Protein AF-A0A1A6H1Q8-F1 (afdb_monomer_lite)

Organism: Neotoma lepida (NCBI:txid56216)

Secondary structure (DSSP, 8-state):
----PPPPPTT-EEEESS-B--SSTTB--B-TT-EEEEEEE-SSTTEEEEEETT--EEEEEGGGEEE--PPPTT-EEE---HHHHHHHH--TTSSS---S--PPTTEEEHHHHHHHTT-B--GGGEEEEEEEEEETTEEEEEEEETTEEEEEEEE--GGGHHHHHHHHHHHTT---TTSPPEEEEEE-TTS-EEEEEE--TT--HHHHHHHH-TTT--HHHHHHHH-

Structure (mmCIF, N/CA/C/O backbone):
data_AF-A0A1A6H1Q8-F1
#
_entry.id   AF-A0A1A6H1Q8-F1
#
loop_
_atom_site.group_PDB
_atom_site.id
_atom_site.type_symbol
_atom_site.label_atom_id
_atom_site.label_alt_id
_atom_site.label_comp_id
_atom_site.label_asym_id
_atom_site.label_entity_id
_atom_site.label_seq_id
_atom_site.pdbx_PDB_ins_code
_atom_site.Cartn_x
_atom_site.Cartn_y
_atom_site.Cartn_z
_atom_site.occupancy
_atom_site.B_iso_or_equiv
_atom_site.auth_seq_id
_atom_site.auth_comp_id
_atom_site.auth_asym_id
_atom_site.auth_atom_id
_atom_site.pdbx_PDB_model_num
ATOM 1 N N . MET A 1 1 ? -9.353 12.996 29.464 1.00 30.20 1 MET A N 1
ATOM 2 C CA . MET A 1 1 ? -10.584 13.083 28.651 1.00 30.20 1 MET A CA 1
ATOM 3 C C . MET A 1 1 ? -10.289 12.418 27.316 1.00 30.20 1 MET A C 1
ATOM 5 O O . MET A 1 1 ? -9.470 12.953 26.579 1.00 30.20 1 MET A O 1
ATOM 9 N N . SER A 1 2 ? -10.816 11.219 27.039 1.00 33.03 2 SER A N 1
ATOM 10 C CA . SER A 1 2 ? -10.613 10.603 25.721 1.00 33.03 2 SER A CA 1
ATOM 11 C C . SER A 1 2 ? -11.444 11.386 24.715 1.00 33.03 2 SER A C 1
ATOM 13 O O . SER A 1 2 ? -12.664 11.460 24.859 1.00 33.03 2 SER A O 1
ATOM 15 N N . ALA A 1 3 ? -10.791 12.011 23.738 1.00 38.62 3 ALA A N 1
ATOM 16 C CA . ALA A 1 3 ? -11.488 12.625 22.621 1.00 38.62 3 ALA A CA 1
ATOM 17 C C . ALA A 1 3 ? -12.417 11.568 22.010 1.00 38.62 3 ALA A C 1
ATOM 19 O O . ALA A 1 3 ? -11.952 10.496 21.620 1.00 38.62 3 ALA A O 1
ATOM 20 N N . ILE A 1 4 ? -13.723 11.838 21.997 1.00 46.06 4 ILE A N 1
ATOM 21 C CA . ILE A 1 4 ? -14.697 10.996 21.306 1.00 46.06 4 ILE A CA 1
ATOM 22 C C . ILE A 1 4 ? -14.266 11.005 19.842 1.00 46.06 4 ILE A C 1
ATOM 24 O O . ILE A 1 4 ? -14.309 12.040 19.177 1.00 46.06 4 ILE A O 1
ATOM 28 N N . GLN A 1 5 ? -13.742 9.877 19.374 1.00 58.12 5 GLN A N 1
ATOM 29 C CA . GLN A 1 5 ? -13.299 9.737 18.000 1.00 58.12 5 GLN A CA 1
ATOM 30 C C . GLN A 1 5 ? -14.549 9.854 17.126 1.00 58.12 5 GLN A C 1
ATOM 32 O O . GLN A 1 5 ? -15.487 9.074 17.284 1.00 58.12 5 GLN A O 1
ATOM 37 N N . ALA A 1 6 ? -14.604 10.877 16.270 1.00 75.81 6 ALA A N 1
ATOM 38 C CA . ALA A 1 6 ? -15.750 11.084 15.397 1.00 75.81 6 ALA A CA 1
ATOM 39 C C . ALA A 1 6 ? -15.997 9.821 14.556 1.00 75.81 6 ALA A C 1
ATOM 41 O O . ALA A 1 6 ? -15.062 9.250 13.985 1.00 75.81 6 ALA A O 1
ATOM 42 N N . ALA A 1 7 ? -17.258 9.394 14.512 1.00 87.25 7 ALA A N 1
ATOM 43 C CA . ALA A 1 7 ? -17.709 8.230 13.766 1.00 87.25 7 ALA A CA 1
ATOM 44 C C . ALA A 1 7 ? -17.271 8.303 12.291 1.00 87.25 7 ALA A C 1
ATOM 46 O O . ALA A 1 7 ? -17.350 9.360 11.660 1.00 87.25 7 ALA A O 1
ATOM 47 N N . TRP A 1 8 ? -16.792 7.189 11.734 1.00 92.88 8 TRP A N 1
ATOM 48 C CA . TRP A 1 8 ? -16.300 7.170 10.355 1.00 92.88 8 TRP A CA 1
ATOM 49 C C . TRP A 1 8 ? -17.450 7.207 9.335 1.00 92.88 8 TRP A C 1
ATOM 51 O O . TRP A 1 8 ? -18.384 6.409 9.452 1.00 92.88 8 TRP A O 1
ATOM 61 N N . PRO A 1 9 ? -17.396 8.094 8.320 1.00 92.56 9 PRO A N 1
ATOM 62 C CA . PRO A 1 9 ? -18.435 8.178 7.300 1.00 92.56 9 PRO A CA 1
ATOM 63 C C . PRO A 1 9 ? -18.434 6.953 6.377 1.00 92.56 9 PRO A C 1
ATOM 65 O O . PRO A 1 9 ? -17.423 6.258 6.231 1.00 92.56 9 PRO A O 1
ATOM 68 N N . SER A 1 10 ? -19.565 6.721 5.709 1.00 94.25 10 SER A N 1
ATOM 69 C CA . SER A 1 10 ? -19.681 5.697 4.665 1.00 94.25 10 SER A CA 1
ATOM 70 C C . SER A 1 10 ? -18.653 5.927 3.550 1.00 94.25 10 SER A C 1
ATOM 72 O O . SER A 1 10 ? -18.341 7.067 3.210 1.00 94.25 10 SER A O 1
ATOM 74 N N . GLY A 1 11 ? -18.094 4.847 3.009 1.00 91.81 11 GLY A N 1
ATOM 75 C CA . GLY A 1 11 ? -17.018 4.881 2.016 1.00 91.81 11 GLY A CA 1
ATOM 76 C C . GLY A 1 11 ? -15.611 5.021 2.606 1.00 91.81 11 GLY A C 1
ATOM 77 O O . GLY A 1 11 ? -14.638 4.852 1.873 1.00 91.81 11 GLY A O 1
ATOM 78 N N . THR A 1 12 ? -15.475 5.274 3.914 1.00 93.69 12 THR A N 1
ATOM 79 C CA . THR A 1 12 ? -14.163 5.305 4.579 1.00 93.69 12 THR A CA 1
ATOM 80 C C . THR A 1 12 ? -13.460 3.963 4.419 1.00 93.69 12 THR A C 1
ATOM 82 O O . THR A 1 12 ? -14.024 2.924 4.756 1.00 93.69 12 THR A O 1
ATOM 85 N N . GLU A 1 13 ? -12.213 3.971 3.956 1.00 94.75 13 GLU A N 1
ATOM 86 C CA . GLU A 1 13 ? -11.383 2.772 3.967 1.00 94.75 13 GLU A CA 1
ATOM 87 C C . GLU A 1 13 ? -10.656 2.618 5.294 1.00 94.75 13 GLU A C 1
ATOM 89 O O . GLU A 1 13 ? -10.204 3.579 5.919 1.00 94.75 13 GLU A O 1
ATOM 94 N N . CYS A 1 14 ? -10.524 1.372 5.719 1.00 95.69 14 CYS A N 1
ATOM 95 C CA . CYS A 1 14 ? -9.746 1.006 6.881 1.00 95.69 14 CYS A CA 1
ATOM 96 C C . CYS A 1 14 ? -8.973 -0.284 6.612 1.00 95.69 14 CYS A C 1
ATOM 98 O O . CYS A 1 14 ? -9.357 -1.100 5.774 1.00 95.69 14 CYS A O 1
ATOM 100 N N . ILE A 1 15 ? -7.857 -0.443 7.312 1.00 95.44 15 ILE A N 1
ATOM 101 C CA . ILE A 1 15 ? -6.989 -1.611 7.241 1.00 95.44 15 ILE A CA 1
ATOM 102 C C . ILE A 1 15 ? -7.070 -2.391 8.552 1.00 95.44 15 ILE A C 1
ATOM 104 O O . ILE A 1 15 ? -7.060 -1.810 9.641 1.00 95.44 15 ILE A O 1
ATOM 108 N N . ALA A 1 16 ? -7.158 -3.714 8.466 1.00 96.00 16 ALA A N 1
ATOM 109 C CA . ALA A 1 16 ? -7.182 -4.580 9.635 1.00 96.00 16 ALA A CA 1
ATOM 110 C C . ALA A 1 16 ? -5.816 -4.615 10.342 1.00 96.00 16 ALA A C 1
ATOM 112 O O . ALA A 1 16 ? -4.787 -4.917 9.744 1.00 96.00 16 ALA A O 1
ATOM 113 N N . LYS A 1 17 ? -5.783 -4.359 11.648 1.00 94.25 17 LYS A N 1
ATOM 114 C CA . LYS A 1 17 ? -4.573 -4.479 12.482 1.00 94.25 17 LYS A CA 1
ATOM 115 C C . LYS A 1 17 ? -4.343 -5.910 12.966 1.00 94.25 17 LYS A C 1
ATOM 117 O O . LYS A 1 17 ? -3.197 -6.310 13.178 1.00 94.25 17 LYS A O 1
ATOM 122 N N . TYR A 1 18 ? -5.424 -6.673 13.113 1.00 94.75 18 TYR A N 1
ATOM 123 C CA . TYR A 1 18 ? -5.435 -8.040 13.633 1.00 94.75 18 TYR A CA 1
ATOM 124 C C . TYR A 1 18 ? -6.373 -8.921 12.804 1.00 94.75 18 TYR A C 1
ATOM 126 O O . TYR A 1 18 ? -7.189 -8.410 12.041 1.00 94.75 18 TYR A O 1
ATOM 134 N N . ASN A 1 19 ? -6.263 -10.238 12.975 1.00 96.00 19 ASN A N 1
ATOM 135 C CA . ASN A 1 19 ? -7.263 -11.173 12.462 1.00 96.00 19 ASN A CA 1
ATOM 136 C C . ASN A 1 19 ? -8.529 -11.074 13.317 1.00 96.00 19 ASN A C 1
ATOM 138 O O . ASN A 1 19 ? -8.438 -10.962 14.540 1.00 96.00 19 ASN A O 1
ATOM 142 N N . PHE A 1 20 ? -9.692 -11.182 12.688 1.00 97.00 20 PHE A N 1
ATOM 143 C CA . PHE A 1 20 ? -10.976 -11.265 13.367 1.00 97.00 20 PHE A CA 1
ATOM 144 C C . PHE A 1 20 ? -11.751 -12.460 12.819 1.00 97.00 20 PHE A C 1
ATOM 146 O O . PHE A 1 20 ? -11.996 -12.546 11.619 1.00 97.00 20 PHE A O 1
ATOM 153 N N . HIS A 1 21 ? -12.111 -13.390 13.700 1.00 95.38 21 HIS A N 1
ATOM 154 C CA . HIS A 1 21 ? -12.772 -14.644 13.322 1.00 95.38 21 HIS A CA 1
ATOM 155 C C . HIS A 1 21 ? -14.303 -14.562 13.390 1.00 95.38 21 HIS A C 1
ATOM 157 O O . HIS A 1 21 ? -14.972 -15.497 12.963 1.00 95.38 21 HIS A O 1
ATOM 163 N N . GLY A 1 22 ? -14.850 -13.448 13.887 1.00 91.94 22 GLY A N 1
ATOM 164 C CA . GLY A 1 22 ? -16.267 -13.327 14.212 1.00 91.94 22 GLY A CA 1
ATOM 165 C C . GLY A 1 22 ? -16.609 -13.958 15.563 1.00 91.94 22 GLY A C 1
ATOM 166 O O . GLY A 1 22 ? -15.996 -14.924 16.010 1.00 91.94 22 GLY A O 1
ATOM 167 N N . THR A 1 23 ? -17.586 -13.362 16.225 1.00 88.00 23 THR A N 1
ATOM 168 C CA . THR A 1 23 ? -18.193 -13.810 17.485 1.00 88.00 23 THR A CA 1
ATOM 169 C C . THR A 1 23 ? -19.693 -14.077 17.335 1.00 88.00 23 THR A C 1
ATOM 171 O O . THR A 1 23 ? -20.257 -14.831 18.123 1.00 88.00 23 THR A O 1
ATOM 174 N N . ALA A 1 24 ? -20.323 -13.505 16.307 1.00 91.69 24 ALA A N 1
ATOM 175 C CA . ALA A 1 24 ? -21.725 -13.673 15.947 1.00 91.69 24 ALA A CA 1
ATOM 176 C C . ALA A 1 24 ? -21.894 -13.900 14.433 1.00 91.69 24 ALA A C 1
ATOM 178 O O . ALA A 1 24 ? -21.004 -13.599 13.642 1.00 91.69 24 ALA A O 1
ATOM 179 N N . GLU A 1 25 ? -23.062 -14.391 14.012 1.00 92.31 25 GLU A N 1
ATOM 180 C CA . GLU A 1 25 ? -23.369 -14.687 12.599 1.00 92.31 25 GLU A CA 1
ATOM 181 C C . GLU A 1 25 ? -23.357 -13.439 11.696 1.00 92.31 25 GLU A C 1
ATOM 183 O O . GLU A 1 25 ? -23.031 -13.508 10.515 1.00 92.31 25 GLU A O 1
ATOM 188 N N . GLN A 1 26 ? -23.671 -12.278 12.270 1.00 94.00 26 GLN A N 1
ATOM 189 C CA . GLN A 1 26 ? -23.666 -10.979 11.590 1.00 94.00 26 GLN A CA 1
ATOM 190 C C . GLN A 1 26 ? -22.266 -10.367 11.426 1.00 94.00 26 GLN A C 1
ATOM 192 O O . GLN A 1 26 ? -22.121 -9.323 10.781 1.00 94.00 26 GLN A O 1
ATOM 197 N N . ASP A 1 27 ? -21.250 -10.966 12.045 1.00 96.25 27 ASP A N 1
ATOM 198 C CA . ASP A 1 27 ? -19.888 -10.458 12.001 1.00 96.25 27 ASP A CA 1
ATOM 199 C C . ASP A 1 27 ? -19.259 -10.741 10.637 1.00 96.25 27 ASP A C 1
ATOM 201 O O . ASP A 1 27 ? -19.561 -11.730 9.973 1.00 96.25 27 ASP A O 1
ATOM 205 N N . LEU A 1 28 ? -18.353 -9.862 10.216 1.00 97.19 28 LEU A N 1
ATOM 206 C CA . LEU A 1 28 ? -17.558 -10.048 9.008 1.00 97.19 28 LEU A CA 1
ATOM 207 C C . LEU A 1 28 ? -16.136 -10.451 9.407 1.00 97.19 28 LEU A C 1
ATOM 209 O O . LEU A 1 28 ? -15.363 -9.574 9.791 1.00 97.19 28 LEU A O 1
ATOM 213 N N . PRO A 1 29 ? -15.753 -11.737 9.309 1.00 97.19 29 PRO A N 1
ATOM 214 C CA . PRO A 1 29 ? -14.378 -12.153 9.543 1.00 97.19 29 PRO A CA 1
ATOM 215 C C . PRO A 1 29 ? -13.420 -11.561 8.506 1.00 97.19 29 PRO A C 1
ATOM 217 O O . PRO A 1 29 ? -13.764 -11.415 7.328 1.00 97.19 29 PRO A O 1
ATOM 220 N N . PHE A 1 30 ? -12.198 -11.257 8.937 1.00 96.62 30 PHE A N 1
ATOM 221 C CA . PHE A 1 30 ? -11.135 -10.726 8.083 1.00 96.62 30 PHE A CA 1
ATOM 222 C C . PHE A 1 30 ? -9.748 -11.085 8.618 1.00 96.62 30 PHE A C 1
ATOM 224 O O . PH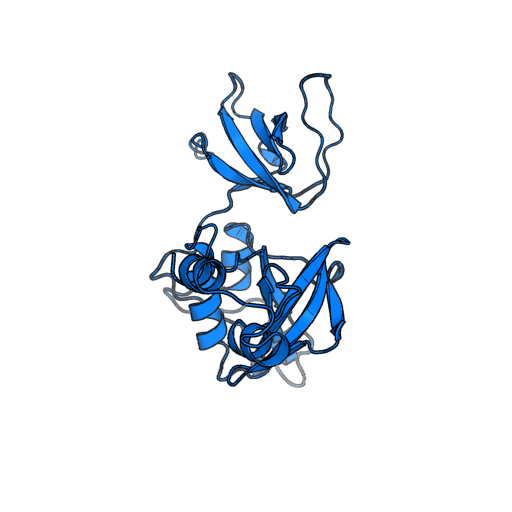E A 1 30 ? -9.554 -11.360 9.807 1.00 96.62 30 PHE A O 1
ATOM 231 N N . CYS A 1 31 ? -8.761 -11.040 7.731 1.00 95.06 31 CYS A N 1
ATOM 232 C CA . CYS A 1 31 ? -7.361 -11.234 8.067 1.00 95.06 31 CYS A CA 1
ATOM 233 C C . CYS A 1 31 ? -6.675 -9.894 8.335 1.00 95.06 31 CYS A C 1
ATOM 235 O O . CYS A 1 31 ? -7.057 -8.843 7.816 1.00 95.06 31 CYS A O 1
ATOM 237 N N . LYS A 1 32 ? -5.601 -9.934 9.123 1.00 93.50 32 LYS A N 1
ATOM 238 C CA . LYS A 1 32 ? -4.724 -8.794 9.351 1.00 93.50 32 LYS A CA 1
ATOM 239 C C . LYS A 1 32 ? -4.282 -8.208 8.012 1.00 93.50 32 LYS A C 1
ATOM 241 O O . LYS A 1 32 ? -3.782 -8.898 7.129 1.00 93.50 32 LYS A O 1
ATOM 246 N N . GLY A 1 33 ? -4.460 -6.899 7.933 1.00 91.00 33 GLY A N 1
ATOM 247 C CA . GLY A 1 33 ? -4.205 -5.997 6.830 1.00 91.00 33 GLY A CA 1
ATOM 248 C C . GLY A 1 33 ? -5.041 -6.221 5.574 1.00 91.00 33 GLY A C 1
ATOM 249 O O . GLY A 1 33 ? -4.646 -5.722 4.522 1.00 91.00 33 GLY A O 1
ATOM 250 N N . ASP A 1 34 ? -6.178 -6.909 5.680 1.00 93.94 34 ASP A N 1
ATOM 251 C CA . ASP A 1 34 ? -7.265 -6.731 4.721 1.00 93.94 34 ASP A CA 1
ATOM 252 C C . ASP A 1 34 ? -7.749 -5.275 4.733 1.00 93.94 34 ASP A C 1
ATOM 254 O O . ASP A 1 34 ? -7.769 -4.615 5.777 1.00 93.94 34 ASP A O 1
ATOM 258 N N . VAL A 1 35 ? -8.152 -4.788 3.559 1.00 94.19 35 VAL A N 1
ATOM 259 C CA . VAL A 1 35 ? -8.801 -3.484 3.399 1.00 94.19 35 VAL A CA 1
ATOM 260 C C . VAL A 1 35 ? -10.313 -3.681 3.418 1.00 94.19 35 VAL A C 1
ATOM 262 O O . VAL A 1 35 ? -10.855 -4.539 2.715 1.00 94.19 35 VAL A O 1
ATOM 265 N N . LEU A 1 36 ? -10.983 -2.877 4.235 1.00 96.94 36 LEU A N 1
ATOM 266 C CA . LEU A 1 36 ? -12.420 -2.898 4.462 1.00 96.94 36 LEU A CA 1
ATOM 267 C C . LEU A 1 36 ? -12.981 -1.496 4.229 1.00 96.94 36 LEU A C 1
ATOM 269 O O . LEU A 1 36 ? -12.368 -0.497 4.609 1.00 96.94 36 LEU A O 1
ATOM 273 N N . THR A 1 37 ? -14.166 -1.418 3.637 1.00 96.62 37 THR A N 1
ATOM 274 C CA . THR A 1 37 ? -14.874 -0.157 3.406 1.00 96.62 37 THR A CA 1
ATOM 275 C C . THR A 1 37 ? -16.025 -0.035 4.391 1.00 96.62 37 THR A C 1
ATOM 277 O O . THR A 1 37 ? -16.891 -0.907 4.446 1.00 96.62 37 THR A O 1
ATOM 280 N N . ILE A 1 38 ? -16.055 1.044 5.166 1.00 97.06 38 ILE A N 1
ATOM 281 C CA . ILE A 1 38 ? -17.145 1.338 6.093 1.00 97.06 38 ILE A CA 1
ATOM 282 C C . ILE A 1 38 ? -18.419 1.606 5.295 1.00 97.06 38 ILE A C 1
ATOM 284 O O . ILE A 1 38 ? -18.445 2.453 4.407 1.00 97.06 38 ILE A O 1
ATOM 288 N N . VAL A 1 39 ? -19.483 0.884 5.631 1.00 96.75 39 VAL A N 1
ATOM 289 C CA . VAL A 1 39 ? -20.819 1.062 5.055 1.00 96.75 39 VAL A CA 1
ATOM 290 C C . VAL A 1 39 ? -21.633 1.992 5.946 1.00 96.75 39 VAL A C 1
ATOM 292 O O . VAL A 1 39 ? -22.211 2.957 5.451 1.00 96.75 39 VAL A O 1
ATOM 295 N N . ALA A 1 40 ? -21.657 1.725 7.254 1.00 94.50 40 ALA A N 1
ATOM 296 C CA . ALA A 1 40 ? -22.399 2.516 8.229 1.00 94.50 40 ALA A CA 1
ATOM 297 C C . ALA A 1 40 ? -21.860 2.316 9.653 1.00 94.50 40 ALA A C 1
ATOM 299 O O . ALA A 1 40 ? -21.241 1.299 9.969 1.00 94.50 40 ALA A O 1
ATOM 300 N N . VAL A 1 41 ? -22.145 3.278 10.526 1.00 92.12 41 VAL A N 1
ATOM 301 C CA . VAL A 1 41 ? -21.893 3.183 11.971 1.00 92.12 41 VAL A CA 1
ATOM 302 C C . VAL A 1 41 ? -23.066 2.440 12.612 1.00 92.12 41 VAL A C 1
ATOM 304 O O . VAL A 1 41 ? -24.212 2.631 12.201 1.00 92.12 41 VAL A O 1
ATOM 307 N N . THR A 1 42 ? -22.802 1.571 13.589 1.00 92.06 42 THR A N 1
ATOM 308 C CA . THR A 1 42 ? -23.879 0.894 14.329 1.00 92.06 42 THR A CA 1
ATOM 309 C C . THR A 1 42 ? -24.368 1.745 15.510 1.00 92.06 42 THR A C 1
ATOM 311 O O . THR A 1 42 ? -23.890 2.855 15.731 1.00 92.06 42 THR A O 1
ATOM 314 N N . LYS A 1 43 ? -25.331 1.242 16.296 1.00 89.88 43 LYS A N 1
ATOM 315 C CA . LYS A 1 43 ? -25.731 1.901 17.554 1.00 89.88 43 LYS A CA 1
ATOM 316 C C . LYS A 1 43 ? -24.594 1.935 18.583 1.00 89.88 43 LYS A C 1
ATOM 318 O O . LYS A 1 43 ? -24.581 2.826 19.425 1.00 89.88 43 LYS A O 1
ATOM 323 N N . ASP A 1 44 ? -23.673 0.972 18.522 1.00 89.44 44 ASP A N 1
ATOM 324 C CA . ASP A 1 44 ? -22.493 0.913 19.379 1.00 89.44 44 ASP A CA 1
ATOM 325 C C . ASP A 1 44 ? -21.288 1.533 18.643 1.00 89.44 44 ASP A C 1
ATOM 327 O O . ASP A 1 44 ? -20.885 1.024 17.593 1.00 89.44 44 ASP A O 1
ATOM 331 N N . PRO A 1 45 ? -20.670 2.604 19.176 1.00 88.19 45 PRO A N 1
ATOM 332 C CA . PRO A 1 45 ? -19.485 3.228 18.584 1.00 88.19 45 PRO A CA 1
ATOM 333 C C . PRO A 1 45 ? -18.278 2.292 18.416 1.00 88.19 45 PRO A C 1
ATOM 335 O O . PRO A 1 45 ? -17.371 2.596 17.640 1.00 88.19 45 PRO A O 1
ATOM 338 N N . ASN A 1 46 ? -18.245 1.161 19.127 1.00 92.00 46 ASN A N 1
ATOM 339 C CA . ASN A 1 46 ? -17.186 0.161 19.003 1.00 92.00 46 ASN A CA 1
ATOM 340 C C . ASN A 1 46 ? -17.357 -0.753 17.785 1.00 92.00 46 ASN A C 1
ATOM 342 O O . ASN A 1 46 ? -16.454 -1.540 17.501 1.00 92.00 46 ASN A O 1
ATOM 346 N N . TRP A 1 47 ? -18.473 -0.650 17.057 1.00 94.25 47 TRP A N 1
ATOM 347 C CA . TRP A 1 47 ? -18.799 -1.531 15.943 1.00 94.25 47 TRP A CA 1
ATOM 348 C C . TRP A 1 47 ? -19.258 -0.758 14.708 1.00 94.25 47 TRP A C 1
ATOM 350 O O . TRP A 1 47 ? -20.086 0.155 14.768 1.00 94.25 47 TRP A O 1
ATOM 360 N N . TYR A 1 48 ? -18.758 -1.189 13.555 1.00 96.56 48 TYR A N 1
ATOM 361 C CA . TYR A 1 48 ? -19.124 -0.665 12.244 1.00 96.56 48 TYR A CA 1
ATOM 362 C C . TYR A 1 48 ? -19.707 -1.769 11.376 1.00 96.56 48 TYR A C 1
ATOM 364 O O . TYR A 1 48 ? -19.265 -2.912 11.441 1.00 96.56 48 TYR A O 1
ATOM 372 N N . LYS A 1 49 ? -20.644 -1.415 10.496 1.00 97.19 49 LYS A N 1
ATOM 373 C CA . LYS A 1 49 ? -20.960 -2.241 9.333 1.00 97.19 49 LYS A CA 1
ATOM 374 C C . LYS A 1 49 ? -19.949 -1.918 8.237 1.00 97.19 49 LYS A C 1
ATOM 376 O O . LYS A 1 49 ? -19.791 -0.750 7.875 1.00 97.19 49 LYS A O 1
ATOM 381 N N . ALA A 1 50 ? -19.287 -2.930 7.698 1.00 97.88 50 ALA A N 1
ATOM 382 C CA . AL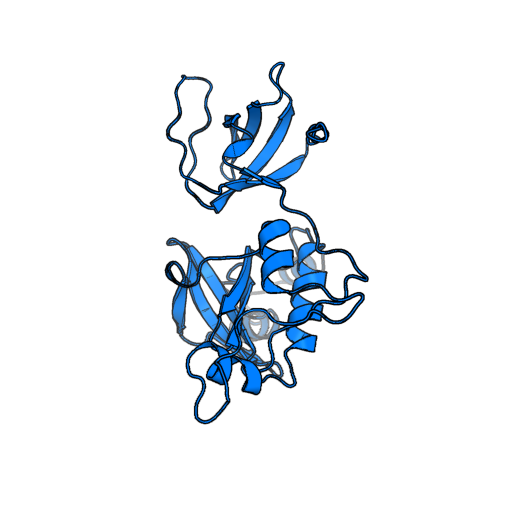A A 1 50 ? -18.276 -2.777 6.659 1.00 97.88 50 ALA A CA 1
ATOM 383 C C . ALA A 1 50 ? -18.451 -3.801 5.538 1.00 97.88 50 ALA A C 1
ATOM 385 O O . ALA A 1 50 ? -19.207 -4.762 5.669 1.00 97.88 50 ALA A O 1
ATOM 386 N N . LYS A 1 51 ? -17.738 -3.571 4.436 1.00 97.75 51 LYS A N 1
ATOM 387 C CA . LYS A 1 51 ? -17.699 -4.402 3.236 1.00 97.75 51 LYS A CA 1
ATOM 388 C C . LYS A 1 51 ? -16.258 -4.786 2.914 1.00 97.75 51 LYS A C 1
ATOM 390 O O . LYS A 1 51 ? -15.371 -3.935 2.971 1.00 97.75 51 LYS A O 1
ATOM 395 N N . ASN A 1 52 ? -16.013 -6.046 2.563 1.00 95.56 52 ASN A N 1
ATOM 396 C CA . ASN A 1 52 ? -14.695 -6.502 2.111 1.00 95.56 52 ASN A CA 1
ATOM 397 C C . ASN A 1 52 ? -14.527 -6.399 0.582 1.00 95.56 52 ASN A C 1
ATOM 399 O O . ASN A 1 52 ? -15.480 -6.131 -0.149 1.00 95.56 52 ASN A O 1
ATOM 403 N N . LYS A 1 53 ? -13.316 -6.681 0.081 1.00 90.56 53 LYS A N 1
ATOM 404 C CA . LYS A 1 53 ? -12.980 -6.653 -1.359 1.00 90.56 53 LYS A CA 1
ATOM 405 C C . LYS A 1 53 ? -13.826 -7.575 -2.254 1.00 90.56 53 LYS A C 1
ATOM 407 O O . LYS A 1 53 ? -13.920 -7.337 -3.450 1.00 90.56 53 LYS A O 1
ATOM 412 N N . VAL A 1 54 ? -14.424 -8.629 -1.690 1.00 92.75 54 VAL A N 1
ATOM 413 C CA . VAL A 1 54 ? -15.299 -9.584 -2.407 1.00 92.75 54 VAL A CA 1
ATOM 414 C C . VAL A 1 54 ? -16.760 -9.113 -2.389 1.00 92.75 54 VAL A C 1
ATOM 416 O O . VAL A 1 54 ? -17.633 -9.698 -3.018 1.00 92.75 54 VAL A O 1
ATOM 419 N N . GLY A 1 55 ? -17.038 -8.037 -1.659 1.00 93.56 55 GLY A N 1
ATOM 420 C CA . GLY A 1 55 ? -18.348 -7.434 -1.537 1.00 93.56 55 GLY A CA 1
ATOM 421 C C . GLY A 1 55 ? -19.229 -8.013 -0.435 1.00 93.56 55 GLY A C 1
ATOM 422 O O . GLY A 1 55 ? -20.394 -7.633 -0.362 1.00 93.56 55 GLY A O 1
ATOM 423 N N . ARG A 1 56 ? -18.691 -8.878 0.436 1.00 95.81 56 ARG A N 1
ATOM 424 C CA . ARG A 1 56 ? -19.414 -9.356 1.623 1.00 95.81 56 ARG A CA 1
ATOM 425 C C . ARG A 1 56 ? -19.482 -8.252 2.663 1.00 95.81 56 ARG A C 1
ATOM 427 O O . ARG A 1 56 ? -18.482 -7.572 2.896 1.00 95.81 56 ARG A O 1
ATOM 434 N N . GLU A 1 57 ? -20.641 -8.122 3.293 1.00 97.56 57 GLU A N 1
ATOM 435 C CA . GLU A 1 57 ? -20.893 -7.150 4.349 1.00 97.56 57 GLU A CA 1
ATOM 436 C C . GLU A 1 57 ? -21.110 -7.836 5.692 1.00 97.56 57 GLU A C 1
ATOM 438 O O . GLU A 1 57 ? -21.599 -8.960 5.748 1.00 97.56 57 GLU A O 1
ATOM 443 N N . GLY A 1 58 ? -20.786 -7.127 6.765 1.00 97.00 58 GLY A N 1
ATOM 444 C CA . GLY A 1 58 ? -21.093 -7.544 8.127 1.00 97.00 58 GLY A CA 1
ATOM 445 C C . GLY A 1 58 ? -20.483 -6.589 9.141 1.00 97.00 58 GLY A C 1
ATOM 446 O O . GLY A 1 58 ? -20.018 -5.498 8.791 1.00 97.00 58 GLY A O 1
ATOM 447 N N . ILE A 1 59 ? -20.533 -6.984 10.405 1.00 97.31 59 ILE A N 1
ATOM 448 C CA . ILE A 1 59 ? -20.136 -6.151 11.534 1.00 97.31 59 ILE A CA 1
ATOM 449 C C . ILE A 1 59 ? -18.663 -6.383 11.885 1.00 97.31 59 ILE A C 1
ATOM 451 O O . ILE A 1 59 ? -18.184 -7.517 11.909 1.00 97.31 59 ILE A O 1
ATOM 455 N N . ILE A 1 60 ? -17.930 -5.295 12.125 1.00 97.38 60 ILE A N 1
ATOM 456 C CA . ILE A 1 60 ? -16.507 -5.309 12.467 1.00 97.38 60 ILE A CA 1
ATOM 457 C C . ILE A 1 60 ? -16.224 -4.437 13.698 1.00 97.38 60 ILE A C 1
ATOM 459 O O . ILE A 1 60 ? -16.833 -3.370 13.845 1.00 97.38 60 ILE A O 1
ATOM 463 N N . PRO A 1 61 ? -15.287 -4.841 14.571 1.00 96.19 61 PRO A N 1
ATOM 464 C CA . PRO A 1 61 ? -14.930 -4.057 15.744 1.00 96.19 61 PRO A CA 1
ATOM 465 C C . PRO A 1 61 ? -13.940 -2.936 15.388 1.00 96.19 61 PRO A C 1
ATOM 467 O O . PRO A 1 61 ? -12.892 -3.162 14.777 1.00 96.19 61 PRO A O 1
ATOM 470 N N . ALA A 1 62 ? -14.248 -1.709 15.807 1.00 94.56 62 ALA A N 1
ATOM 471 C CA . ALA A 1 62 ? -13.495 -0.493 15.498 1.00 94.56 62 ALA A CA 1
ATOM 472 C C . ALA A 1 62 ? -12.023 -0.569 15.940 1.00 94.56 62 ALA A C 1
ATOM 474 O O . ALA A 1 62 ? -11.118 -0.126 15.234 1.00 94.56 62 ALA A O 1
ATOM 475 N N . ASN A 1 63 ? -11.756 -1.181 17.096 1.00 95.00 63 ASN A N 1
ATOM 476 C CA . ASN A 1 63 ? -10.409 -1.327 17.648 1.00 95.00 63 ASN A CA 1
ATOM 477 C C . ASN A 1 63 ? -9.528 -2.324 16.873 1.00 95.00 63 ASN A C 1
ATOM 479 O O . ASN A 1 63 ? -8.305 -2.284 17.044 1.00 95.00 63 ASN A O 1
ATOM 483 N N . TYR A 1 64 ? -10.100 -3.163 16.002 1.00 95.94 64 TYR A N 1
ATOM 484 C CA . TYR A 1 64 ? -9.350 -4.099 15.152 1.00 95.94 64 TYR A CA 1
ATOM 485 C C . TYR A 1 64 ? -8.902 -3.483 13.838 1.00 95.94 64 TYR A C 1
ATOM 487 O O . TYR A 1 64 ? -8.066 -4.065 13.152 1.00 95.94 64 TYR A O 1
ATOM 495 N N . VAL A 1 65 ? -9.410 -2.305 13.499 1.00 95.75 65 VAL A N 1
ATOM 496 C CA . VAL A 1 65 ? -9.111 -1.630 12.243 1.00 95.75 65 VAL A CA 1
ATOM 497 C C . VAL A 1 65 ? -8.462 -0.276 12.491 1.00 95.75 65 VAL A C 1
ATOM 499 O O . VAL A 1 65 ? -8.408 0.245 13.609 1.00 95.75 65 VAL A O 1
ATOM 502 N N . GLN A 1 66 ? -7.882 0.266 11.435 1.00 94.75 66 GLN A N 1
ATOM 503 C CA . GLN A 1 66 ? -7.267 1.577 11.413 1.00 94.75 66 GLN A CA 1
ATOM 504 C C . GLN A 1 66 ? -7.723 2.301 10.161 1.00 94.75 66 GLN A C 1
ATOM 506 O O . GLN A 1 66 ? -7.686 1.728 9.075 1.00 94.75 66 GLN A O 1
ATOM 511 N N . LYS A 1 67 ? -8.152 3.552 10.305 1.00 94.38 67 LYS A N 1
ATOM 512 C CA . LYS A 1 67 ? -8.556 4.372 9.167 1.00 94.38 67 LYS A CA 1
ATOM 513 C C . LYS A 1 67 ? -7.381 4.537 8.198 1.00 94.38 67 LYS A C 1
ATOM 515 O O . LYS A 1 67 ? -6.264 4.810 8.635 1.00 94.38 67 LYS A O 1
ATOM 520 N N . ARG A 1 68 ? -7.640 4.356 6.904 1.00 93.00 68 ARG A N 1
ATOM 521 C CA . ARG A 1 68 ? -6.682 4.635 5.837 1.00 93.00 68 ARG A CA 1
ATOM 522 C C . ARG A 1 68 ? -7.010 6.000 5.244 1.00 93.00 68 ARG A C 1
ATOM 524 O O . ARG A 1 68 ? -8.108 6.203 4.734 1.00 93.00 68 ARG A O 1
ATOM 531 N N . GLU A 1 69 ? -6.074 6.935 5.345 1.00 92.38 69 GLU A N 1
ATOM 532 C CA . GLU A 1 69 ? -6.254 8.322 4.898 1.00 92.38 69 GLU A CA 1
ATOM 533 C C . GLU A 1 69 ? -5.045 8.797 4.101 1.00 92.38 69 GLU A C 1
ATOM 535 O O . GLU A 1 69 ? -3.931 8.328 4.318 1.00 92.38 69 GLU A O 1
ATOM 540 N N . GLY A 1 70 ? -5.253 9.740 3.184 1.00 89.38 70 GLY A N 1
ATOM 541 C CA . GLY A 1 70 ? -4.150 10.370 2.468 1.00 89.38 70 GLY A CA 1
ATOM 542 C C . GLY A 1 70 ? -3.221 11.117 3.426 1.00 89.38 70 GLY A C 1
ATOM 543 O O . GLY A 1 70 ? -3.681 11.852 4.302 1.00 89.38 70 GLY A O 1
ATOM 544 N N . VAL A 1 71 ? -1.912 10.963 3.238 1.00 86.19 71 VAL A N 1
ATOM 545 C CA . VAL A 1 71 ? -0.913 11.750 3.966 1.00 86.19 71 VAL A CA 1
ATOM 546 C C . VAL A 1 71 ? -1.014 13.193 3.482 1.00 86.19 71 VAL A C 1
ATOM 548 O O . VAL A 1 71 ? -0.911 13.457 2.282 1.00 86.19 71 VAL A O 1
ATOM 551 N N . LYS A 1 72 ? -1.275 14.130 4.402 1.00 77.75 72 LYS A N 1
ATOM 552 C CA . LYS A 1 72 ? -1.612 15.520 4.059 1.00 77.75 72 LYS A CA 1
ATOM 553 C C . LYS A 1 72 ? -0.489 16.203 3.278 1.00 77.75 72 LYS A C 1
ATOM 555 O O . LYS A 1 72 ? 0.667 16.210 3.702 1.00 77.75 72 LYS A O 1
ATOM 560 N N . ALA A 1 73 ? -0.860 16.862 2.181 1.00 60.47 73 ALA A N 1
ATOM 561 C CA . ALA A 1 73 ? 0.031 17.761 1.459 1.00 60.47 73 ALA A CA 1
ATOM 562 C C . ALA A 1 73 ? 0.455 18.910 2.394 1.00 60.47 73 ALA A C 1
ATOM 564 O O . ALA A 1 73 ? -0.385 19.676 2.858 1.00 60.47 73 ALA A O 1
ATOM 565 N N . GLY A 1 74 ? 1.747 18.989 2.719 1.00 64.06 74 GLY A N 1
ATOM 566 C CA . GLY A 1 74 ? 2.312 19.989 3.634 1.00 64.06 74 GLY A CA 1
ATOM 567 C C . GLY A 1 74 ? 2.937 19.415 4.909 1.00 64.06 74 GLY A C 1
ATOM 568 O O . GLY A 1 74 ? 3.729 20.106 5.548 1.00 64.06 74 GLY A O 1
ATOM 569 N N . THR A 1 75 ? 2.670 18.151 5.261 1.00 76.19 75 THR A N 1
ATOM 570 C CA . THR A 1 75 ? 3.425 17.478 6.327 1.00 76.19 75 THR A CA 1
ATOM 571 C C . THR A 1 75 ? 4.869 17.286 5.865 1.00 76.19 75 THR A C 1
ATOM 573 O O . THR A 1 75 ? 5.130 16.566 4.902 1.00 76.19 75 THR A O 1
ATOM 576 N N . LYS A 1 76 ? 5.829 17.921 6.547 1.00 82.94 76 LYS A N 1
ATOM 577 C CA . LYS A 1 76 ? 7.250 17.755 6.227 1.00 82.94 76 LYS A CA 1
ATOM 578 C C . LYS A 1 76 ? 7.745 16.422 6.786 1.00 82.94 76 LYS A C 1
ATOM 580 O O . LYS A 1 76 ? 8.132 16.323 7.950 1.00 82.94 76 LYS A O 1
ATOM 585 N N . LEU A 1 77 ? 7.689 15.386 5.956 1.00 83.88 77 LEU A N 1
ATOM 586 C CA . LEU A 1 77 ? 8.150 14.054 6.328 1.00 83.88 77 LEU A CA 1
ATOM 587 C C . LEU A 1 77 ? 9.677 14.016 6.425 1.00 83.88 77 LEU A C 1
ATOM 589 O O . LEU A 1 77 ? 10.385 14.538 5.562 1.00 83.88 77 LEU A O 1
ATOM 593 N N . SER A 1 78 ? 10.182 13.375 7.473 1.00 84.44 78 SER A N 1
ATOM 594 C CA . SER A 1 78 ? 11.605 13.128 7.676 1.00 84.44 78 SER A CA 1
ATOM 595 C C . SER A 1 78 ? 11.894 11.631 7.716 1.00 84.44 78 SER A C 1
ATOM 597 O O . SER A 1 78 ? 11.109 10.824 8.217 1.00 84.44 78 SER A O 1
ATOM 599 N N . LEU A 1 79 ? 13.042 11.256 7.161 1.00 82.62 79 LEU A N 1
ATOM 600 C CA . LEU A 1 79 ? 13.600 9.912 7.245 1.00 82.62 79 LEU A CA 1
ATOM 601 C C . LEU A 1 79 ? 14.859 9.973 8.106 1.00 82.62 79 LEU A C 1
ATOM 603 O O . LEU A 1 79 ? 15.585 10.966 8.064 1.00 82.62 79 LEU A O 1
ATOM 607 N N . MET A 1 80 ? 15.105 8.925 8.896 1.00 78.94 80 MET A N 1
ATOM 608 C CA . MET A 1 80 ? 16.325 8.847 9.699 1.00 78.94 80 MET A CA 1
ATOM 609 C C . MET A 1 80 ? 17.542 8.766 8.762 1.00 78.94 80 MET A C 1
ATOM 611 O O . MET A 1 80 ? 17.574 7.847 7.931 1.00 78.94 80 MET A O 1
ATOM 615 N N . PRO A 1 81 ? 18.521 9.684 8.885 1.00 77.38 81 PRO A N 1
ATOM 616 C CA . PRO A 1 81 ? 19.746 9.655 8.096 1.00 77.38 81 PRO A CA 1
ATOM 617 C C . PRO A 1 81 ? 20.544 8.358 8.312 1.00 77.38 81 PRO A C 1
ATOM 619 O O . PRO A 1 81 ? 20.565 7.849 9.436 1.00 77.38 81 PRO A O 1
ATOM 622 N N . PRO A 1 82 ? 21.249 7.846 7.289 1.00 73.12 82 PRO A N 1
ATOM 623 C CA . PRO A 1 82 ? 22.026 6.606 7.382 1.00 73.12 82 PRO A CA 1
ATOM 624 C C . PRO A 1 82 ? 23.067 6.619 8.492 1.00 73.12 82 PRO A C 1
ATOM 626 O O . PRO A 1 82 ? 23.161 5.662 9.253 1.00 73.12 82 PRO A O 1
ATOM 629 N N . GLU A 1 83 ? 23.795 7.729 8.614 1.00 73.44 83 GLU A N 1
ATOM 630 C CA . GLU A 1 83 ? 24.841 7.918 9.621 1.00 73.44 83 GLU A CA 1
ATOM 631 C C . GLU A 1 83 ? 24.289 7.713 11.037 1.00 73.44 83 GLU A C 1
ATOM 633 O O . GLU A 1 83 ? 24.927 7.088 11.874 1.00 73.44 83 GLU A O 1
ATOM 638 N N . GLN A 1 84 ? 23.053 8.155 11.294 1.00 76.19 84 GLN A N 1
ATOM 639 C CA . GLN A 1 84 ? 22.416 7.997 12.601 1.00 76.19 84 GLN A CA 1
ATOM 640 C C . GLN A 1 84 ? 21.981 6.551 12.877 1.00 76.19 84 GLN A C 1
ATOM 642 O O . GLN A 1 84 ? 21.937 6.147 14.037 1.00 76.19 84 GLN A O 1
ATOM 647 N N . ARG A 1 85 ? 21.679 5.745 11.850 1.00 76.62 85 ARG A N 1
ATOM 648 C CA . ARG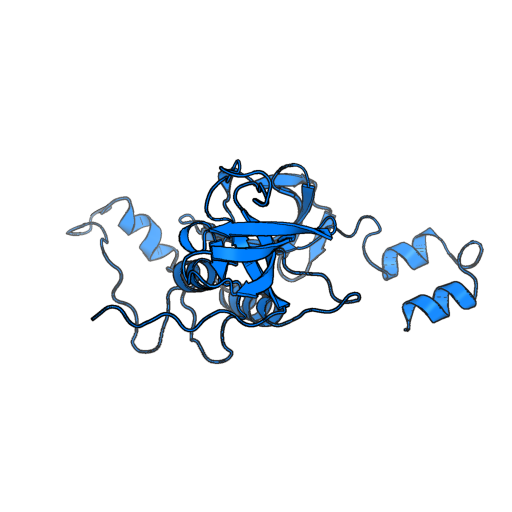 A 1 85 ? 21.179 4.368 12.033 1.00 76.62 85 ARG A CA 1
ATOM 649 C C . ARG A 1 85 ? 22.205 3.475 12.715 1.00 76.62 85 ARG A C 1
ATOM 651 O O . ARG A 1 85 ? 21.857 2.781 13.669 1.00 76.62 85 ARG A O 1
ATOM 658 N N . HIS A 1 86 ? 23.458 3.524 12.266 1.00 79.94 86 HIS A N 1
ATOM 659 C CA . HIS A 1 86 ? 24.551 2.761 12.879 1.00 79.94 86 HIS A CA 1
ATOM 660 C C . HIS A 1 86 ? 24.641 3.059 14.378 1.00 79.94 86 HIS A C 1
ATOM 662 O O . HIS A 1 86 ? 24.533 2.153 15.205 1.00 79.94 86 HIS A O 1
ATOM 668 N N . TYR A 1 87 ? 24.645 4.352 14.715 1.00 81.88 87 TYR A N 1
ATOM 669 C CA . TYR A 1 87 ? 24.783 4.807 16.091 1.00 81.88 87 TYR A CA 1
ATOM 670 C C . TYR A 1 87 ? 23.572 4.533 16.996 1.00 81.88 87 TYR A C 1
ATOM 672 O O . TYR A 1 87 ? 23.673 4.670 18.213 1.00 81.88 87 TYR A O 1
ATOM 680 N N . THR A 1 88 ? 22.409 4.159 16.445 1.00 82.31 88 THR A N 1
ATOM 681 C CA . THR A 1 88 ? 21.275 3.679 17.265 1.00 82.31 88 THR A CA 1
ATOM 682 C C . THR A 1 88 ? 21.457 2.240 17.742 1.00 82.31 88 THR A C 1
ATOM 684 O O . THR A 1 88 ? 20.931 1.867 18.798 1.00 82.31 88 THR A O 1
ATOM 687 N N . THR A 1 89 ? 22.214 1.446 16.979 1.00 84.06 89 THR A N 1
ATOM 688 C CA . THR A 1 89 ? 22.475 0.030 17.261 1.00 84.06 89 THR A CA 1
ATOM 689 C C . THR A 1 89 ? 23.689 -0.131 18.169 1.00 84.06 89 THR A C 1
ATOM 691 O O . THR A 1 89 ? 23.607 -0.835 19.173 1.00 84.06 89 THR A O 1
ATOM 694 N N . ASP A 1 90 ? 24.781 0.563 17.853 1.00 83.19 90 ASP A N 1
ATOM 695 C CA . ASP A 1 90 ? 26.040 0.545 18.600 1.00 83.19 90 ASP A CA 1
ATOM 696 C C . ASP A 1 90 ? 26.498 1.986 18.854 1.00 83.19 90 ASP A C 1
ATOM 698 O O . ASP A 1 90 ? 26.264 2.856 18.030 1.00 83.19 90 ASP A O 1
ATOM 702 N N . ALA A 1 91 ? 27.130 2.272 19.989 1.00 86.94 91 ALA A N 1
ATOM 703 C CA . ALA A 1 91 ? 27.718 3.588 20.211 1.00 86.94 91 ALA A CA 1
ATOM 704 C C . ALA A 1 91 ? 28.962 3.815 19.334 1.00 86.94 91 ALA A C 1
ATOM 706 O O . ALA A 1 91 ? 29.239 4.960 19.000 1.00 86.94 91 ALA A O 1
ATOM 707 N N . ASP A 1 92 ? 29.698 2.756 18.977 1.00 88.81 92 ASP A N 1
ATOM 708 C CA . ASP A 1 92 ? 30.891 2.782 18.114 1.00 88.81 92 ASP A CA 1
ATOM 709 C C . ASP A 1 92 ? 31.844 3.961 18.405 1.00 88.81 92 ASP A C 1
ATOM 711 O O . ASP A 1 92 ? 32.161 4.795 17.557 1.00 88.81 92 ASP A O 1
ATOM 715 N N . GLY A 1 93 ? 32.234 4.082 19.678 1.00 89.75 93 GLY A N 1
ATOM 716 C CA . GLY A 1 93 ? 33.124 5.140 20.166 1.00 89.75 93 GLY A CA 1
ATOM 717 C C . GLY A 1 93 ? 32.432 6.433 20.615 1.00 89.75 93 GLY A C 1
ATOM 718 O O . GLY A 1 93 ? 33.092 7.295 21.195 1.00 89.75 93 GLY A O 1
ATOM 719 N N . LEU A 1 94 ? 31.115 6.578 20.423 1.00 90.44 94 LEU A N 1
ATOM 720 C CA . LEU A 1 94 ? 30.329 7.650 21.040 1.00 90.44 94 LEU A CA 1
ATOM 721 C C . LEU A 1 94 ? 30.148 7.417 22.546 1.00 90.44 94 LEU A C 1
ATOM 723 O O . LEU A 1 94 ? 30.173 6.290 23.037 1.00 90.44 94 LEU A O 1
ATOM 727 N N . CYS A 1 95 ? 29.888 8.496 23.292 1.00 91.25 95 CYS A N 1
ATOM 728 C CA . CYS A 1 95 ? 29.635 8.414 24.735 1.00 91.25 95 CYS A CA 1
ATOM 729 C C . CYS A 1 95 ? 28.411 7.551 25.086 1.00 91.25 95 CYS A C 1
ATOM 731 O O . CYS A 1 95 ? 28.349 6.961 26.162 1.00 91.25 95 CYS A O 1
ATOM 733 N N . THR A 1 96 ? 27.431 7.486 24.184 1.00 87.44 96 THR A N 1
ATOM 734 C CA . THR A 1 96 ? 26.275 6.598 24.256 1.00 87.44 96 THR A CA 1
ATOM 735 C C . THR A 1 96 ? 25.704 6.398 22.858 1.00 87.44 96 THR A C 1
ATOM 737 O O . THR A 1 96 ? 25.857 7.252 21.982 1.00 87.44 96 THR A O 1
ATOM 740 N N . ARG A 1 97 ? 25.003 5.283 22.659 1.00 91.00 97 ARG A N 1
ATOM 741 C CA . ARG A 1 97 ? 24.212 5.054 21.449 1.00 91.00 97 ARG A CA 1
ATOM 742 C C . ARG A 1 97 ? 23.078 6.076 21.349 1.00 91.00 97 ARG A C 1
ATOM 744 O O . ARG A 1 97 ? 22.546 6.546 22.357 1.00 91.00 97 ARG A O 1
ATOM 751 N N . LEU A 1 98 ? 22.650 6.383 20.134 1.00 84.81 98 LEU A N 1
ATOM 752 C CA . LEU A 1 98 ? 21.477 7.213 19.887 1.00 84.81 98 LEU A CA 1
ATOM 753 C C . LEU A 1 98 ? 20.212 6.469 20.345 1.00 84.81 98 LEU A C 1
ATOM 755 O O . LEU A 1 98 ? 19.946 5.349 19.920 1.00 84.81 98 LEU A O 1
ATOM 759 N N . ILE A 1 99 ? 19.423 7.089 21.228 1.00 83.12 99 ILE A N 1
ATOM 760 C CA . ILE A 1 99 ? 18.223 6.457 21.811 1.00 83.12 99 ILE A CA 1
ATOM 761 C C . ILE A 1 99 ? 16.949 7.032 21.201 1.00 83.12 99 ILE A C 1
ATOM 763 O O . ILE A 1 99 ? 16.110 6.301 20.684 1.00 83.12 99 ILE A O 1
ATOM 767 N N . LYS A 1 100 ? 16.785 8.354 21.284 1.00 79.31 100 LYS A N 1
ATOM 768 C CA . LYS A 1 100 ? 15.594 9.049 20.799 1.00 79.31 100 LYS A CA 1
ATOM 769 C C . LYS A 1 100 ? 16.021 10.215 19.912 1.00 79.31 100 LYS A C 1
ATOM 771 O O . LYS A 1 100 ? 16.652 11.141 20.427 1.00 79.31 100 LYS A O 1
ATOM 776 N N . PRO A 1 101 ? 15.692 10.202 18.610 1.00 75.19 101 PRO A N 1
ATOM 777 C CA . PRO A 1 101 ? 16.024 11.312 17.733 1.00 75.19 101 PRO A CA 1
ATOM 778 C C . PRO A 1 101 ? 15.274 12.573 18.175 1.00 75.19 101 PRO A C 1
ATOM 780 O O . PRO A 1 101 ? 14.076 12.538 18.476 1.00 75.19 101 PRO A O 1
ATOM 783 N N . LYS A 1 102 ? 15.982 13.706 18.209 1.00 81.06 102 LYS A N 1
ATOM 784 C CA . LYS A 1 102 ? 15.362 15.019 18.394 1.00 81.06 102 LYS A CA 1
ATOM 785 C C . LYS A 1 102 ? 14.751 15.441 17.062 1.00 81.06 102 LYS A C 1
ATOM 787 O O . LYS A 1 102 ? 15.465 15.828 16.142 1.00 81.06 102 LYS A O 1
ATOM 792 N N . VAL A 1 103 ? 13.433 15.318 16.957 1.00 76.94 103 VAL A N 1
ATOM 793 C CA . VAL A 1 103 ? 12.687 15.679 15.748 1.00 76.94 103 VAL A CA 1
ATOM 794 C C . VAL A 1 103 ? 12.818 17.185 15.506 1.00 76.94 103 VAL A C 1
ATOM 796 O O . VAL A 1 103 ? 12.639 17.979 16.430 1.00 76.94 103 VAL A O 1
ATOM 799 N N . MET A 1 104 ? 13.156 17.576 14.274 1.00 79.00 104 MET A N 1
ATOM 800 C CA . MET A 1 104 ? 13.199 18.983 13.870 1.00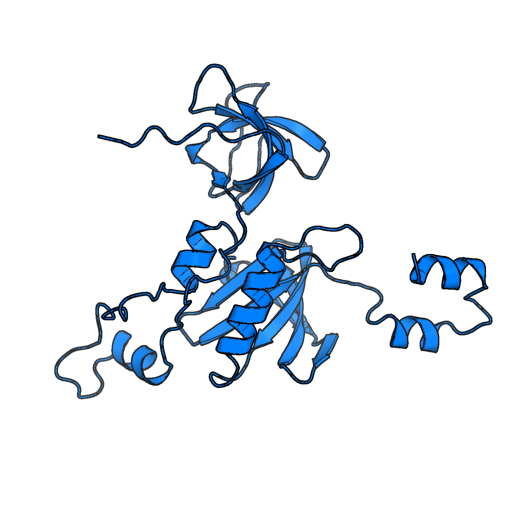 79.00 104 MET A CA 1
ATOM 801 C C . MET A 1 104 ? 11.787 19.571 13.952 1.00 79.00 104 MET A C 1
ATOM 803 O O . MET A 1 104 ? 10.830 18.924 13.517 1.00 79.00 104 MET A O 1
ATOM 807 N N . GLU A 1 105 ? 11.651 20.784 14.490 1.00 82.44 105 GLU A N 1
ATOM 808 C CA . GLU A 1 105 ? 10.350 21.451 14.572 1.00 82.44 105 GLU A CA 1
ATOM 809 C C . GLU A 1 105 ? 9.671 21.505 13.198 1.00 82.44 105 GLU A C 1
ATOM 811 O O . GLU A 1 105 ? 10.296 21.790 12.174 1.00 82.44 105 GLU A O 1
ATOM 816 N N . GLY A 1 106 ? 8.382 21.162 13.177 1.00 81.00 106 GLY A N 1
ATOM 817 C CA . GLY A 1 106 ? 7.590 21.086 11.951 1.00 81.00 106 GLY A CA 1
ATOM 818 C C . GLY A 1 106 ? 7.819 19.835 11.096 1.00 81.00 106 GLY A C 1
ATOM 819 O O . GLY A 1 106 ? 7.242 19.758 10.014 1.00 81.00 106 GLY A O 1
ATOM 820 N N . THR A 1 107 ? 8.619 18.857 11.544 1.00 83.19 107 THR A N 1
ATOM 821 C CA . THR A 1 107 ? 8.789 17.571 10.841 1.00 83.19 107 THR A CA 1
ATOM 822 C C . THR A 1 107 ? 8.086 16.411 11.541 1.00 83.19 107 THR A C 1
ATOM 824 O O . THR A 1 107 ? 7.905 16.416 12.759 1.00 83.19 107 THR A O 1
ATOM 827 N N . VAL A 1 108 ? 7.699 15.400 10.762 1.00 84.31 108 VAL A N 1
ATOM 828 C CA . VAL A 1 108 ? 7.100 14.150 11.252 1.00 84.31 108 VAL A CA 1
ATOM 829 C C . VAL A 1 108 ? 7.873 12.976 10.667 1.00 84.31 108 VAL A C 1
ATOM 831 O O . VAL A 1 108 ? 8.178 12.971 9.475 1.00 84.31 108 VAL A O 1
ATOM 834 N N . ALA A 1 109 ? 8.191 11.973 11.487 1.00 86.38 109 ALA A N 1
ATOM 835 C CA . ALA A 1 109 ? 8.863 10.774 11.002 1.00 86.38 109 ALA A CA 1
ATOM 836 C C . ALA A 1 109 ? 7.973 10.049 9.980 1.00 86.38 109 ALA A C 1
ATOM 838 O O . ALA A 1 109 ? 6.823 9.714 10.269 1.00 86.38 109 ALA A O 1
ATOM 839 N N . ALA A 1 110 ? 8.507 9.788 8.786 1.00 87.12 110 ALA A N 1
ATOM 840 C CA . ALA A 1 110 ? 7.746 9.205 7.685 1.00 87.12 110 ALA A CA 1
ATOM 841 C C . ALA A 1 110 ? 7.136 7.847 8.052 1.00 87.12 110 ALA A C 1
ATOM 843 O O . ALA A 1 110 ? 5.971 7.588 7.762 1.00 87.12 110 ALA A O 1
ATOM 844 N N . GLN A 1 111 ? 7.908 7.001 8.738 1.00 86.62 111 GLN A N 1
ATOM 845 C CA . GLN A 1 111 ? 7.451 5.691 9.197 1.00 86.62 111 GLN A CA 1
ATOM 846 C C . GLN A 1 111 ? 6.220 5.801 10.109 1.00 86.62 111 GLN A C 1
ATOM 848 O O . GLN A 1 111 ? 5.246 5.075 9.908 1.00 86.62 111 GLN A O 1
ATOM 853 N N . ASP A 1 112 ? 6.231 6.744 11.056 1.00 87.06 112 ASP A N 1
ATOM 854 C CA . ASP A 1 112 ? 5.108 6.974 11.966 1.00 87.06 112 ASP A CA 1
ATOM 855 C C . ASP A 1 112 ? 3.882 7.507 11.224 1.00 87.06 112 ASP A C 1
ATOM 857 O O . ASP A 1 112 ? 2.765 7.064 11.493 1.00 87.06 112 ASP A O 1
ATOM 861 N N . GLU A 1 113 ? 4.069 8.434 10.281 1.00 91.06 113 GLU A N 1
ATOM 862 C CA . GLU A 1 113 ? 2.961 9.023 9.527 1.00 91.06 113 GLU A CA 1
ATOM 863 C C . GLU A 1 113 ? 2.275 7.991 8.628 1.00 91.06 113 GLU A C 1
ATOM 865 O O . GLU A 1 113 ? 1.047 7.867 8.644 1.00 91.06 113 GLU A O 1
ATOM 870 N N . PHE A 1 114 ? 3.051 7.195 7.887 1.00 92.19 114 PHE A N 1
ATOM 871 C CA . PHE A 1 114 ? 2.500 6.126 7.056 1.00 92.19 114 PHE A CA 1
ATOM 872 C C . PHE A 1 114 ? 1.864 5.020 7.898 1.00 92.19 114 PHE A C 1
ATOM 874 O O . PHE A 1 114 ? 0.844 4.462 7.490 1.00 92.19 114 PHE A O 1
ATOM 881 N N . TYR A 1 115 ? 2.407 4.716 9.081 1.00 91.94 115 TYR A N 1
ATOM 882 C CA . TYR A 1 115 ? 1.770 3.787 10.011 1.00 91.94 115 TYR A CA 1
ATOM 883 C C . TYR A 1 115 ? 0.431 4.334 10.503 1.00 91.94 115 TYR A C 1
ATOM 885 O O . TYR A 1 115 ? -0.583 3.654 10.374 1.00 91.94 115 TYR A O 1
ATOM 893 N N . ARG A 1 116 ? 0.391 5.574 11.007 1.00 90.69 116 ARG A N 1
ATOM 894 C CA . ARG A 1 116 ? -0.831 6.226 11.514 1.00 90.69 116 ARG A CA 1
ATOM 895 C C . ARG A 1 116 ? -1.912 6.364 10.449 1.00 90.69 116 ARG A C 1
ATOM 897 O O . ARG A 1 116 ? -3.082 6.154 10.761 1.00 90.69 116 ARG A O 1
ATOM 904 N N . SER A 1 117 ? -1.507 6.632 9.214 1.00 93.06 117 SER A N 1
ATOM 905 C CA . SER A 1 117 ? -2.396 6.799 8.063 1.00 93.06 117 SER A CA 1
ATOM 906 C C . SER A 1 117 ? -2.807 5.474 7.401 1.00 93.06 117 SER A C 1
ATOM 908 O O . SER A 1 117 ? -3.514 5.489 6.398 1.00 93.06 117 SER A O 1
ATOM 910 N N . GLY A 1 118 ? -2.369 4.318 7.925 1.00 93.81 118 GLY A N 1
ATOM 911 C CA . GLY A 1 118 ? -2.779 2.994 7.437 1.00 93.81 118 GLY A CA 1
ATOM 912 C C . GLY A 1 118 ? -2.101 2.539 6.135 1.00 93.81 118 GLY A C 1
ATOM 913 O O . GLY A 1 118 ? -2.648 1.705 5.407 1.00 93.81 118 GLY A O 1
ATOM 914 N N . TRP A 1 119 ? -0.925 3.079 5.813 1.00 95.88 119 TRP A N 1
ATOM 915 C CA . TRP A 1 119 ? -0.153 2.754 4.604 1.00 95.88 119 TRP A CA 1
ATOM 916 C C . TRP A 1 119 ? 1.089 1.903 4.861 1.00 95.88 119 TRP A C 1
ATOM 918 O O . TRP A 1 119 ? 1.629 1.347 3.909 1.00 95.88 119 TRP A O 1
ATOM 928 N N . ALA A 1 120 ? 1.540 1.769 6.109 1.00 94.38 120 ALA A N 1
ATOM 929 C CA . ALA A 1 120 ? 2.698 0.939 6.430 1.00 94.38 120 ALA A CA 1
ATOM 930 C C . ALA A 1 120 ? 2.407 -0.557 6.217 1.00 94.38 120 ALA A C 1
ATOM 932 O O . ALA A 1 120 ? 1.452 -1.107 6.771 1.00 94.38 120 ALA A O 1
ATOM 933 N N . LEU A 1 121 ? 3.266 -1.223 5.448 1.00 94.75 121 LEU A N 1
ATOM 934 C CA . LEU A 1 121 ? 3.255 -2.670 5.247 1.00 94.75 121 LEU A CA 1
ATOM 935 C C . LEU A 1 121 ? 4.376 -3.341 6.042 1.00 94.75 121 LEU A C 1
ATOM 937 O O . LEU A 1 121 ? 5.364 -2.721 6.435 1.00 94.75 121 LEU A O 1
ATOM 941 N N . ASN A 1 122 ? 4.218 -4.641 6.278 1.00 91.56 122 ASN A N 1
ATOM 942 C CA . ASN A 1 122 ? 5.194 -5.431 7.016 1.00 91.56 122 ASN A CA 1
ATOM 943 C C . ASN A 1 122 ? 6.181 -6.103 6.057 1.00 91.56 122 ASN A C 1
ATOM 945 O O . ASN A 1 122 ? 5.800 -7.010 5.319 1.00 91.56 122 ASN A O 1
ATOM 949 N N . MET A 1 123 ? 7.458 -5.727 6.137 1.00 92.00 123 MET A N 1
ATOM 950 C CA . MET A 1 123 ? 8.519 -6.319 5.317 1.00 92.00 123 MET A CA 1
ATOM 951 C C . MET A 1 123 ? 8.609 -7.846 5.445 1.00 92.00 123 MET A C 1
ATOM 953 O O . MET A 1 123 ? 8.882 -8.529 4.467 1.00 92.00 123 MET A O 1
ATOM 957 N N . LYS A 1 124 ? 8.306 -8.416 6.620 1.00 93.00 124 LYS A N 1
ATOM 958 C CA . LYS A 1 124 ? 8.356 -9.876 6.844 1.00 93.00 124 LYS A CA 1
ATOM 959 C C . LYS A 1 124 ? 7.339 -10.659 6.005 1.00 93.00 124 LYS A C 1
ATOM 961 O O . LYS A 1 124 ? 7.471 -11.868 5.856 1.00 93.00 124 LYS A O 1
ATOM 966 N N . GLU A 1 125 ? 6.309 -9.984 5.505 1.00 94.69 125 GLU A N 1
ATOM 967 C CA . GLU A 1 125 ? 5.254 -10.569 4.672 1.00 94.69 125 GLU A CA 1
ATOM 968 C C . GLU A 1 125 ? 5.489 -10.323 3.175 1.00 94.69 125 GLU A C 1
ATOM 970 O O . GLU A 1 125 ? 4.692 -10.786 2.358 1.00 94.69 125 GLU A O 1
ATOM 975 N N . LEU A 1 126 ? 6.557 -9.596 2.821 1.00 96.00 126 LEU A N 1
ATOM 976 C CA . LEU A 1 126 ? 6.953 -9.324 1.448 1.00 96.00 126 LEU A CA 1
ATOM 977 C C . LEU A 1 126 ? 8.085 -10.262 1.026 1.00 96.00 126 LEU A C 1
ATOM 979 O O . LEU A 1 126 ? 9.137 -10.321 1.659 1.00 96.00 126 LEU A O 1
ATOM 983 N N . LYS A 1 127 ? 7.896 -10.953 -0.097 1.00 97.00 127 LYS A N 1
ATOM 984 C CA . LYS A 1 127 ? 8.954 -11.704 -0.778 1.00 97.00 127 LYS A CA 1
ATOM 985 C C . LYS A 1 127 ? 9.280 -11.011 -2.087 1.00 97.00 127 LYS A C 1
ATOM 987 O O . LYS A 1 127 ? 8.421 -10.913 -2.959 1.00 97.00 127 LYS A O 1
ATOM 992 N N . LEU A 1 128 ? 10.511 -10.537 -2.223 1.00 95.50 128 LEU A N 1
ATOM 993 C CA . LEU A 1 128 ? 11.006 -9.965 -3.472 1.00 95.50 128 LEU A CA 1
ATOM 994 C C . LEU A 1 128 ? 11.359 -11.094 -4.448 1.00 95.50 128 LEU A C 1
ATOM 996 O O . LEU A 1 128 ? 11.994 -12.075 -4.062 1.00 95.50 128 LEU A O 1
ATOM 1000 N N . LEU A 1 129 ? 10.915 -10.961 -5.694 1.00 96.06 129 LEU A N 1
ATOM 1001 C CA . LEU A 1 129 ? 11.137 -11.909 -6.787 1.00 96.06 129 LEU A CA 1
ATOM 1002 C C . LEU A 1 129 ? 11.977 -11.227 -7.882 1.00 96.06 129 LEU A C 1
ATOM 1004 O O . LEU A 1 129 ? 12.829 -10.389 -7.585 1.00 96.06 129 LEU A O 1
ATOM 1008 N N . GLN A 1 130 ? 11.779 -11.586 -9.155 1.00 94.69 130 GLN A N 1
ATOM 1009 C CA . GLN A 1 130 ? 12.568 -11.018 -10.246 1.00 94.69 130 GLN A CA 1
ATOM 1010 C C . GLN A 1 130 ? 12.316 -9.518 -10.469 1.00 94.69 130 GLN A C 1
ATOM 1012 O O . GLN A 1 130 ? 11.205 -9.013 -10.295 1.00 94.69 130 GLN A O 1
ATOM 1017 N N . THR A 1 131 ? 13.335 -8.813 -10.960 1.00 94.12 131 THR A N 1
ATOM 1018 C CA . THR A 1 131 ? 13.189 -7.464 -11.522 1.00 94.12 131 THR A CA 1
ATOM 1019 C C . THR A 1 131 ? 12.291 -7.505 -12.760 1.00 94.12 131 THR A C 1
ATOM 1021 O O . THR A 1 131 ? 12.544 -8.268 -13.688 1.00 94.12 131 THR A O 1
ATOM 1024 N N . ILE A 1 132 ? 11.248 -6.675 -12.771 1.00 93.12 132 ILE A N 1
ATOM 1025 C CA . ILE A 1 132 ? 10.288 -6.538 -13.880 1.00 93.12 132 ILE A CA 1
ATOM 1026 C C . ILE A 1 132 ? 10.447 -5.226 -14.648 1.00 93.12 132 ILE A C 1
ATOM 1028 O O . ILE A 1 132 ? 9.892 -5.085 -15.733 1.00 93.12 132 ILE A O 1
ATOM 1032 N N . GLY A 1 133 ? 11.208 -4.275 -14.112 1.00 86.38 133 GLY A N 1
ATOM 1033 C CA . GLY A 1 133 ? 11.532 -3.032 -14.792 1.00 86.38 133 GLY A CA 1
ATOM 1034 C C . GLY A 1 133 ? 12.755 -2.371 -14.178 1.00 86.38 133 GLY A C 1
ATOM 1035 O O . GLY A 1 133 ? 13.002 -2.494 -12.981 1.00 86.38 133 GLY A O 1
ATOM 1036 N N . LYS A 1 134 ? 13.518 -1.659 -15.005 1.00 82.31 134 LYS A N 1
ATOM 1037 C CA . LYS A 1 134 ? 14.590 -0.767 -14.561 1.00 82.31 134 LYS A CA 1
ATOM 1038 C C . LYS A 1 134 ? 14.160 0.652 -14.897 1.00 82.31 134 LYS A C 1
ATOM 1040 O O . LYS A 1 134 ? 13.968 0.959 -16.071 1.00 82.31 134 LYS A O 1
ATOM 1045 N N . GLY A 1 135 ? 13.924 1.468 -13.878 1.00 67.56 135 GLY A N 1
ATOM 1046 C CA . GLY A 1 135 ? 13.561 2.871 -14.040 1.00 67.56 135 GLY A CA 1
ATOM 1047 C C . GLY A 1 135 ? 14.718 3.795 -13.683 1.00 67.56 135 GLY A C 1
ATOM 1048 O O . GLY A 1 135 ? 15.667 3.394 -13.014 1.00 67.56 135 GLY A O 1
ATOM 1049 N N . GLU A 1 136 ? 14.594 5.061 -14.075 1.00 63.72 136 GLU A N 1
ATOM 1050 C CA . GLU A 1 136 ? 15.521 6.139 -13.698 1.00 63.72 136 GLU A CA 1
ATOM 1051 C C . GLU A 1 136 ? 15.626 6.307 -12.169 1.00 63.72 136 GLU A C 1
ATOM 1053 O O . GLU A 1 136 ? 16.689 6.598 -11.631 1.00 63.72 136 GLU A O 1
ATOM 1058 N N . PHE A 1 137 ? 14.530 6.036 -11.455 1.00 64.88 137 PHE A N 1
ATOM 1059 C CA . PHE A 1 137 ? 14.408 6.244 -10.008 1.00 64.88 137 PHE A CA 1
ATOM 1060 C C . PHE A 1 137 ? 14.573 4.967 -9.173 1.00 64.88 137 PHE A C 1
ATOM 1062 O O . PHE A 1 137 ? 14.306 4.982 -7.973 1.00 64.88 137 PHE A O 1
ATOM 1069 N N . GLY A 1 138 ? 14.975 3.856 -9.793 1.00 74.00 138 GLY A N 1
ATOM 1070 C CA . GLY A 1 138 ? 15.159 2.572 -9.121 1.00 74.00 138 GLY A CA 1
ATOM 1071 C C . GLY A 1 138 ? 14.585 1.391 -9.895 1.00 74.00 138 GLY A C 1
ATOM 1072 O O . GLY A 1 138 ? 13.839 1.536 -10.867 1.00 74.00 138 GLY A O 1
ATOM 1073 N N . ASP A 1 139 ? 14.943 0.198 -9.435 1.00 86.19 139 ASP A N 1
ATOM 1074 C CA . ASP A 1 139 ? 14.440 -1.047 -10.004 1.00 86.19 139 ASP A CA 1
ATOM 1075 C C . ASP A 1 139 ? 13.032 -1.339 -9.475 1.00 86.19 139 ASP A C 1
ATOM 1077 O O . ASP A 1 139 ? 12.746 -1.184 -8.283 1.00 86.19 139 ASP A O 1
ATOM 1081 N N . VAL A 1 140 ? 12.166 -1.807 -10.372 1.00 92.19 140 VAL A N 1
ATOM 1082 C CA . VAL A 1 140 ? 10.851 -2.351 -10.041 1.00 92.19 140 VAL A CA 1
ATOM 1083 C C . VAL A 1 140 ? 10.953 -3.869 -10.065 1.00 92.19 140 VAL A C 1
ATOM 1085 O O . VAL A 1 140 ? 11.335 -4.466 -11.073 1.00 92.19 140 VAL A O 1
ATOM 1088 N N . MET A 1 141 ? 10.607 -4.508 -8.957 1.00 95.12 141 MET A N 1
ATOM 1089 C CA . MET A 1 141 ? 10.591 -5.958 -8.799 1.00 95.12 141 MET A CA 1
ATOM 1090 C C . MET A 1 141 ? 9.162 -6.475 -8.704 1.00 95.12 141 MET A C 1
ATOM 1092 O O . MET A 1 141 ? 8.273 -5.807 -8.180 1.00 95.12 141 MET A O 1
ATOM 1096 N N . LEU A 1 142 ? 8.943 -7.686 -9.203 1.00 97.44 142 LEU A N 1
ATOM 1097 C CA . LEU A 1 142 ? 7.784 -8.469 -8.808 1.00 97.44 142 LEU A CA 1
ATOM 1098 C C . LEU A 1 142 ? 7.976 -8.876 -7.345 1.00 97.44 142 LEU A C 1
ATOM 1100 O O . LEU A 1 142 ? 9.074 -9.253 -6.942 1.00 97.44 142 LEU A O 1
ATOM 1104 N N . GLY A 1 143 ? 6.910 -8.831 -6.562 1.00 97.81 143 GLY A N 1
ATOM 1105 C CA . GLY A 1 143 ? 6.888 -9.368 -5.212 1.00 97.81 143 GLY A CA 1
ATOM 1106 C C . GLY A 1 143 ? 5.660 -10.230 -4.963 1.00 97.81 143 GLY A C 1
ATOM 1107 O O . GLY A 1 143 ? 4.682 -10.178 -5.709 1.00 97.81 143 GLY A O 1
ATOM 1108 N N . ASP A 1 144 ? 5.718 -11.005 -3.890 1.00 97.75 144 ASP A N 1
ATOM 1109 C CA . ASP A 1 144 ? 4.562 -11.633 -3.260 1.00 97.75 144 ASP A CA 1
ATOM 1110 C C . ASP A 1 144 ? 4.322 -10.949 -1.914 1.00 97.75 144 ASP A C 1
ATOM 1112 O O . ASP A 1 144 ? 5.203 -10.952 -1.052 1.00 97.75 144 ASP A O 1
ATOM 1116 N N . TYR A 1 145 ? 3.152 -10.337 -1.749 1.00 96.44 145 TYR A N 1
ATOM 1117 C CA . TYR A 1 145 ? 2.710 -9.782 -0.477 1.00 96.44 145 TYR A CA 1
ATOM 1118 C C . TYR A 1 145 ? 1.448 -10.514 -0.031 1.00 96.44 145 TYR A C 1
ATOM 1120 O O . TYR A 1 145 ? 0.380 -10.382 -0.640 1.00 96.44 145 TYR A O 1
ATOM 1128 N N . ARG A 1 146 ? 1.583 -11.325 1.025 1.00 92.75 146 ARG 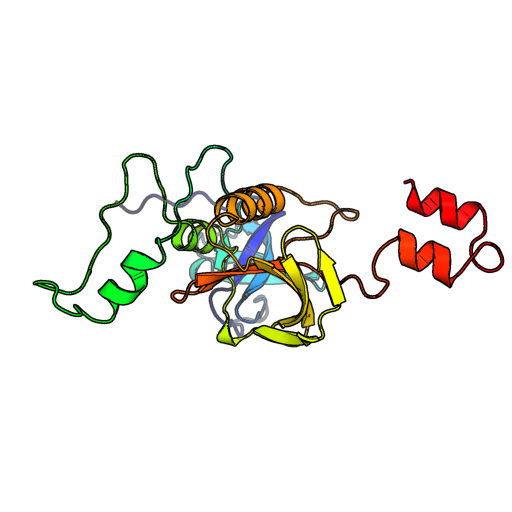A N 1
ATOM 1129 C CA . ARG A 1 146 ? 0.511 -12.195 1.544 1.00 92.75 146 ARG A CA 1
ATOM 1130 C C . ARG A 1 146 ? -0.150 -13.060 0.458 1.00 92.75 146 ARG A C 1
ATOM 1132 O O . ARG A 1 146 ? -1.377 -13.139 0.390 1.00 92.75 146 ARG A O 1
ATOM 1139 N N . GLY A 1 147 ? 0.648 -13.675 -0.416 1.00 92.62 147 GLY A N 1
ATOM 1140 C CA . GLY A 1 147 ? 0.157 -14.556 -1.480 1.00 92.62 147 GLY A CA 1
ATOM 1141 C C . GLY A 1 147 ? -0.386 -13.836 -2.719 1.00 92.62 147 GLY A C 1
ATOM 1142 O O . GLY A 1 147 ? -0.894 -14.495 -3.625 1.00 92.62 147 GLY A O 1
ATOM 1143 N N . ASN A 1 148 ? -0.329 -12.500 -2.769 1.00 93.75 148 ASN A N 1
ATOM 1144 C CA . ASN A 1 148 ? -0.754 -11.718 -3.929 1.00 93.75 148 ASN A CA 1
ATOM 1145 C C . ASN A 1 148 ? 0.462 -11.118 -4.631 1.00 93.75 148 ASN A C 1
ATOM 1147 O O . ASN A 1 148 ? 1.357 -10.571 -3.985 1.00 93.75 148 ASN A O 1
ATOM 1151 N N . LYS A 1 149 ? 0.464 -11.170 -5.966 1.00 97.81 149 LYS A N 1
ATOM 1152 C CA . LYS A 1 149 ? 1.500 -10.524 -6.774 1.00 97.81 149 LYS A CA 1
ATOM 1153 C C . LYS A 1 149 ? 1.401 -9.007 -6.646 1.00 97.81 149 LYS A C 1
ATOM 1155 O O . LYS A 1 149 ? 0.329 -8.439 -6.845 1.00 97.81 149 LYS A O 1
ATOM 1160 N N . VAL A 1 150 ? 2.531 -8.369 -6.377 1.00 98.00 150 VAL A N 1
ATOM 1161 C CA . VAL A 1 150 ? 2.666 -6.914 -6.246 1.00 98.00 150 VAL A CA 1
ATOM 1162 C C . VAL A 1 150 ? 3.846 -6.411 -7.068 1.00 98.00 150 VAL A C 1
ATOM 1164 O O . VAL A 1 150 ? 4.773 -7.168 -7.358 1.00 98.00 150 VAL A O 1
ATOM 1167 N N . ALA A 1 151 ? 3.820 -5.139 -7.452 1.00 97.31 151 ALA A N 1
ATOM 1168 C CA . ALA A 1 151 ? 5.003 -4.457 -7.961 1.00 97.31 151 ALA A CA 1
ATOM 1169 C C . ALA A 1 151 ? 5.664 -3.691 -6.810 1.00 97.31 151 ALA A C 1
ATOM 1171 O O . ALA A 1 151 ? 4.991 -3.021 -6.028 1.00 97.31 151 ALA A O 1
ATOM 1172 N N . VAL A 1 152 ? 6.983 -3.818 -6.689 1.00 95.81 152 VAL A N 1
ATOM 1173 C CA . VAL A 1 152 ? 7.769 -3.215 -5.613 1.00 95.81 152 VAL A CA 1
ATOM 1174 C C . VAL A 1 152 ? 8.850 -2.346 -6.224 1.00 95.81 152 VAL A C 1
ATOM 1176 O O . VAL A 1 152 ? 9.777 -2.855 -6.852 1.00 95.81 152 VAL A O 1
ATOM 1179 N N . LYS A 1 153 ? 8.744 -1.034 -6.037 1.00 92.62 153 LYS A N 1
ATOM 1180 C CA . LYS A 1 153 ? 9.780 -0.086 -6.442 1.00 92.62 153 LYS A CA 1
ATOM 1181 C C . LYS A 1 153 ? 10.722 0.151 -5.270 1.00 92.62 153 LYS A C 1
ATOM 1183 O O . LYS A 1 153 ? 10.288 0.648 -4.229 1.00 92.62 153 LYS A O 1
ATOM 1188 N N . CYS A 1 154 ? 11.992 -0.205 -5.447 1.00 87.94 154 CYS A N 1
ATOM 1189 C CA . CYS A 1 154 ? 13.025 0.002 -4.436 1.00 87.94 154 CYS A CA 1
ATOM 1190 C C . CYS A 1 154 ? 13.771 1.301 -4.690 1.00 87.94 154 CYS A C 1
ATOM 1192 O O . CYS A 1 154 ? 14.388 1.474 -5.744 1.00 87.94 154 CYS A O 1
ATOM 1194 N N . ILE A 1 155 ? 13.787 2.172 -3.690 1.00 83.12 155 ILE A N 1
ATOM 1195 C CA . ILE A 1 155 ? 14.545 3.416 -3.739 1.00 83.12 155 ILE A CA 1
ATOM 1196 C C . ILE A 1 155 ? 15.870 3.173 -3.014 1.00 83.12 155 ILE A C 1
ATOM 1198 O O . ILE A 1 155 ? 15.909 2.998 -1.801 1.00 83.12 155 ILE A O 1
ATOM 1202 N N . LYS A 1 156 ? 16.949 3.054 -3.798 1.00 69.50 156 LYS A N 1
ATOM 1203 C CA . LYS A 1 156 ? 18.250 2.528 -3.346 1.00 69.50 156 LYS A CA 1
ATOM 1204 C C . LYS A 1 156 ? 19.208 3.572 -2.755 1.00 69.50 156 LYS A C 1
ATOM 1206 O O . LYS A 1 156 ? 20.232 3.171 -2.216 1.00 69.50 156 LYS A O 1
ATOM 1211 N N . ASN A 1 157 ? 18.941 4.874 -2.892 1.00 64.44 157 ASN A N 1
ATOM 1212 C CA . ASN A 1 157 ? 19.880 5.930 -2.496 1.00 64.44 157 ASN A CA 1
ATOM 1213 C C . ASN A 1 157 ? 19.196 6.990 -1.617 1.00 64.44 157 ASN A C 1
ATOM 1215 O O . ASN A 1 157 ? 18.078 7.413 -1.894 1.00 64.44 157 ASN A O 1
ATOM 1219 N N . ASP A 1 158 ? 19.881 7.461 -0.579 1.00 61.06 158 ASP A N 1
ATOM 1220 C CA . ASP A 1 158 ? 19.370 8.473 0.350 1.00 61.06 158 ASP A CA 1
ATOM 1221 C C . ASP A 1 158 ? 19.143 9.836 -0.314 1.00 61.06 158 ASP A C 1
ATOM 1223 O O . ASP A 1 158 ? 18.240 10.572 0.083 1.00 61.06 158 ASP A O 1
ATOM 1227 N N . ALA A 1 159 ? 19.874 10.144 -1.393 1.00 63.28 159 ALA A N 1
ATOM 1228 C CA . ALA A 1 159 ? 19.617 11.332 -2.210 1.00 63.28 159 ALA A CA 1
ATOM 1229 C C . ALA A 1 159 ? 18.194 11.340 -2.809 1.00 63.28 159 ALA A C 1
ATOM 1231 O O . ALA A 1 159 ? 17.628 12.404 -3.059 1.00 63.28 159 ALA A O 1
ATOM 1232 N N . THR A 1 160 ? 17.588 10.163 -3.003 1.00 66.56 160 THR A N 1
ATOM 1233 C CA . THR A 1 160 ? 16.234 10.007 -3.553 1.00 66.56 160 THR A CA 1
ATOM 1234 C C . THR A 1 160 ? 15.178 9.719 -2.485 1.00 66.56 160 THR A C 1
ATOM 1236 O O . THR A 1 160 ? 14.007 9.538 -2.813 1.00 66.56 160 THR A O 1
ATOM 1239 N N . ALA A 1 161 ? 15.531 9.782 -1.198 1.00 75.81 161 ALA A N 1
ATOM 1240 C CA . ALA A 1 161 ? 14.588 9.659 -0.088 1.00 75.81 161 ALA A CA 1
ATOM 1241 C C . ALA A 1 161 ? 13.451 10.699 -0.168 1.00 75.81 161 ALA A C 1
ATOM 1243 O O . ALA A 1 161 ? 12.295 10.390 0.110 1.00 75.81 161 ALA A O 1
ATOM 1244 N N . GLN A 1 162 ? 13.747 11.922 -0.619 1.00 79.81 162 GLN A N 1
ATOM 1245 C CA . GLN A 1 162 ? 12.718 12.940 -0.863 1.00 79.81 162 GLN A CA 1
ATOM 1246 C C . GLN A 1 162 ? 11.808 12.583 -2.046 1.00 79.81 162 GLN A C 1
ATOM 1248 O O . GLN A 1 162 ? 10.600 12.793 -1.964 1.00 79.81 162 GLN A O 1
ATOM 1253 N N . ALA A 1 163 ? 12.358 11.990 -3.111 1.00 80.56 163 ALA A N 1
ATOM 1254 C CA . ALA A 1 163 ? 11.566 11.509 -4.241 1.00 80.56 163 ALA A CA 1
ATOM 1255 C C . ALA A 1 163 ? 10.616 10.377 -3.815 1.00 80.56 163 ALA A C 1
ATOM 1257 O O . ALA A 1 163 ? 9.447 10.400 -4.187 1.00 80.56 163 ALA A O 1
ATOM 1258 N N . PHE A 1 164 ? 11.079 9.456 -2.957 1.00 86.50 164 PHE A N 1
ATOM 1259 C CA . PHE A 1 164 ? 10.228 8.440 -2.328 1.00 86.50 164 PHE A CA 1
ATOM 1260 C C . PHE A 1 164 ? 9.063 9.073 -1.564 1.00 86.50 164 PHE A C 1
ATOM 1262 O O . PHE A 1 164 ? 7.911 8.703 -1.780 1.00 86.50 164 PHE A O 1
ATOM 1269 N N . LEU A 1 165 ? 9.357 10.029 -0.675 1.00 87.00 165 LEU A N 1
ATOM 1270 C CA . LEU A 1 165 ? 8.333 10.671 0.148 1.00 87.00 165 LEU A CA 1
ATOM 1271 C C . LEU A 1 165 ? 7.314 11.418 -0.713 1.00 87.00 165 LEU A C 1
ATOM 1273 O O . LEU A 1 165 ? 6.118 11.305 -0.452 1.00 87.00 165 LEU A O 1
ATOM 1277 N N . ALA A 1 166 ? 7.765 12.138 -1.741 1.00 86.00 166 ALA A N 1
ATOM 1278 C CA . ALA A 1 166 ? 6.890 12.842 -2.671 1.00 86.00 166 ALA A CA 1
ATOM 1279 C C . ALA A 1 166 ? 5.986 11.873 -3.452 1.00 86.00 166 ALA A C 1
ATOM 1281 O O . ALA A 1 166 ? 4.767 12.042 -3.449 1.00 86.00 166 ALA A O 1
ATOM 1282 N N . GLU A 1 167 ? 6.563 10.833 -4.063 1.00 87.81 167 GLU A N 1
ATOM 1283 C CA . GLU A 1 167 ? 5.831 9.828 -4.843 1.00 87.81 167 GLU A CA 1
ATOM 1284 C C . GLU A 1 167 ? 4.800 9.099 -3.974 1.00 87.81 167 GLU A C 1
ATOM 1286 O O . GLU A 1 167 ? 3.609 9.097 -4.287 1.00 87.81 167 GLU A O 1
ATOM 1291 N N . ALA A 1 168 ? 5.229 8.562 -2.829 1.00 90.88 168 ALA A N 1
ATOM 1292 C CA . ALA A 1 168 ? 4.350 7.847 -1.914 1.00 90.88 168 ALA A CA 1
ATOM 1293 C C . ALA A 1 168 ? 3.219 8.736 -1.380 1.00 90.88 168 ALA A C 1
ATOM 1295 O O . ALA A 1 168 ? 2.062 8.316 -1.388 1.00 90.88 168 ALA A O 1
ATOM 1296 N N . SER A 1 169 ? 3.527 9.965 -0.945 1.00 89.94 169 SER A N 1
ATOM 1297 C CA . SER A 1 169 ? 2.526 10.873 -0.365 1.00 89.94 169 SER A CA 1
ATOM 1298 C C . SER A 1 169 ? 1.439 11.227 -1.372 1.00 89.94 169 SER A C 1
ATOM 1300 O O . SER A 1 169 ? 0.259 11.177 -1.031 1.00 89.94 169 SER A O 1
ATOM 1302 N N . VAL A 1 170 ? 1.815 11.514 -2.622 1.00 90.88 170 VAL A N 1
ATOM 1303 C CA . VAL A 1 170 ? 0.848 11.770 -3.698 1.00 90.88 170 VAL A CA 1
ATOM 1304 C C . VAL A 1 170 ? -0.023 10.540 -3.929 1.00 90.88 170 VAL A C 1
ATOM 1306 O O . VAL A 1 170 ? -1.246 10.648 -3.920 1.00 90.88 170 VAL A O 1
ATOM 1309 N N . MET A 1 171 ? 0.580 9.355 -4.051 1.00 93.38 171 MET A N 1
ATOM 1310 C CA . MET A 1 171 ? -0.171 8.124 -4.302 1.00 93.38 171 MET A CA 1
ATOM 1311 C C . MET A 1 171 ? -1.165 7.767 -3.185 1.00 93.38 171 MET A C 1
ATOM 1313 O O . MET A 1 171 ? -2.174 7.129 -3.472 1.00 93.38 171 MET A O 1
ATOM 1317 N N . THR A 1 172 ? -0.950 8.210 -1.938 1.00 93.25 172 THR A N 1
ATOM 1318 C CA . THR A 1 172 ? -1.934 8.009 -0.851 1.00 93.25 172 THR A CA 1
ATOM 1319 C C . THR A 1 172 ? -3.254 8.762 -1.056 1.00 93.25 172 THR A C 1
ATOM 1321 O O . THR A 1 172 ? -4.252 8.439 -0.414 1.00 93.25 172 THR A O 1
ATOM 1324 N N . GLN A 1 173 ? -3.267 9.771 -1.929 1.00 90.44 173 GLN A N 1
ATOM 1325 C CA . GLN A 1 173 ? -4.430 10.614 -2.216 1.00 90.44 173 GLN A CA 1
ATOM 1326 C C . GLN A 1 173 ? -5.099 10.250 -3.551 1.00 90.44 173 GLN A C 1
ATOM 1328 O O . GLN A 1 173 ? -6.167 10.771 -3.868 1.00 90.44 173 GLN A O 1
ATOM 1333 N N . LEU A 1 174 ? -4.482 9.367 -4.342 1.00 90.50 174 LEU A N 1
ATOM 1334 C CA . LEU A 1 174 ? -4.967 8.985 -5.663 1.00 90.50 174 LEU A CA 1
ATOM 1335 C C . LEU A 1 174 ? -5.811 7.717 -5.583 1.00 90.50 174 LEU A C 1
ATOM 1337 O O . LEU A 1 174 ? -5.373 6.685 -5.072 1.00 90.50 174 LEU A O 1
ATOM 1341 N N . ARG A 1 175 ? -7.019 7.793 -6.143 1.00 87.75 175 ARG A N 1
ATOM 1342 C CA . ARG A 1 175 ? -7.919 6.649 -6.260 1.00 87.75 175 ARG A CA 1
ATOM 1343 C C . ARG A 1 175 ? -8.729 6.741 -7.543 1.00 87.75 175 ARG A C 1
ATOM 1345 O O . ARG A 1 175 ? -9.634 7.564 -7.654 1.00 87.75 175 ARG A O 1
ATOM 1352 N N . HIS A 1 176 ? -8.397 5.894 -8.509 1.00 90.69 176 HIS A N 1
ATOM 1353 C CA . HIS A 1 176 ? -9.105 5.809 -9.780 1.00 90.69 176 HIS A CA 1
ATOM 1354 C C . HIS A 1 176 ? -8.822 4.463 -10.452 1.00 90.69 176 HIS A C 1
ATOM 1356 O O . HIS A 1 176 ? -7.714 3.954 -10.342 1.00 90.69 176 HIS A O 1
ATOM 1362 N N . ASN A 1 177 ? -9.784 3.918 -11.201 1.00 90.69 177 ASN A N 1
ATOM 1363 C CA . ASN A 1 177 ? -9.640 2.607 -11.855 1.00 90.69 177 ASN A CA 1
ATOM 1364 C C . ASN A 1 177 ? -8.519 2.562 -12.909 1.00 90.69 177 ASN A C 1
ATOM 1366 O O . ASN A 1 177 ? -7.986 1.496 -13.191 1.00 90.69 177 ASN A O 1
ATOM 1370 N N . ASN A 1 178 ? -8.171 3.717 -13.484 1.00 93.06 178 ASN A N 1
ATOM 1371 C CA . ASN A 1 178 ? -7.122 3.850 -14.503 1.00 93.06 178 ASN A CA 1
ATOM 1372 C C . ASN A 1 178 ? -5.803 4.410 -13.933 1.00 93.06 178 ASN A C 1
ATOM 1374 O O . ASN A 1 178 ? -4.931 4.818 -14.696 1.00 93.06 178 ASN A O 1
ATOM 1378 N N . LEU A 1 179 ? -5.658 4.479 -12.604 1.00 93.12 179 LEU A N 1
ATOM 1379 C CA . LEU A 1 179 ? -4.402 4.827 -11.938 1.00 93.12 179 LEU A CA 1
ATOM 1380 C C . LEU A 1 179 ? -3.901 3.619 -11.155 1.00 93.12 179 LEU A C 1
ATOM 1382 O O . LEU A 1 179 ? -4.664 3.008 -10.417 1.00 93.12 179 LEU A O 1
ATOM 1386 N N . VAL A 1 180 ? -2.609 3.317 -11.289 1.00 94.31 180 VAL A N 1
ATOM 1387 C CA . VAL A 1 180 ? -1.973 2.222 -10.548 1.00 94.31 180 VAL A CA 1
ATOM 1388 C C . VAL A 1 180 ? -2.095 2.493 -9.049 1.00 94.31 180 VAL A C 1
ATOM 1390 O O . VAL A 1 180 ? -1.562 3.477 -8.531 1.00 94.31 180 VAL A O 1
ATOM 1393 N N . GLN A 1 181 ? -2.798 1.607 -8.355 1.00 94.88 181 GLN A N 1
ATOM 1394 C CA . GLN A 1 181 ? -3.145 1.764 -6.955 1.00 94.88 181 GLN A CA 1
ATOM 1395 C C . GLN A 1 181 ? -1.953 1.453 -6.045 1.00 94.88 181 GLN A C 1
ATOM 1397 O O . GLN A 1 181 ? -1.331 0.385 -6.113 1.00 94.88 181 GLN A O 1
ATOM 1402 N N . LEU A 1 182 ? -1.679 2.375 -5.119 1.00 96.25 182 LEU A N 1
ATOM 1403 C CA . LEU A 1 182 ? -0.791 2.124 -3.989 1.00 96.25 182 LEU A CA 1
ATOM 1404 C C . LEU A 1 182 ? -1.430 1.101 -3.050 1.00 96.25 182 LEU A C 1
ATOM 1406 O O . LEU A 1 182 ? -2.564 1.281 -2.605 1.00 96.25 182 LEU A O 1
ATOM 1410 N N . LEU A 1 183 ? -0.679 0.059 -2.705 1.00 95.50 183 LEU A N 1
ATOM 1411 C CA . LEU A 1 183 ? -1.056 -0.907 -1.675 1.00 95.50 183 LEU A CA 1
ATOM 1412 C C . LEU A 1 183 ? -0.466 -0.520 -0.322 1.00 95.50 183 LEU A C 1
ATOM 1414 O O . LEU A 1 183 ? -1.113 -0.724 0.705 1.00 95.50 183 LEU A O 1
ATOM 1418 N N . GLY A 1 184 ? 0.725 0.077 -0.322 1.00 96.00 184 GLY A N 1
ATOM 1419 C CA . GLY A 1 184 ? 1.347 0.661 0.855 1.00 96.00 184 GLY A CA 1
ATOM 1420 C C . GLY A 1 184 ? 2.841 0.888 0.681 1.00 96.00 184 GLY A C 1
ATOM 1421 O O . GLY A 1 184 ? 3.391 0.758 -0.413 1.00 96.00 184 GLY A O 1
ATOM 1422 N N . VAL A 1 185 ? 3.492 1.239 1.781 1.00 95.62 185 VAL A N 1
ATOM 1423 C CA . VAL A 1 185 ? 4.917 1.555 1.829 1.00 95.62 185 VAL A CA 1
ATOM 1424 C C . VAL A 1 185 ? 5.616 0.760 2.916 1.00 95.62 185 VAL A C 1
ATOM 1426 O O . VAL A 1 185 ? 5.028 0.433 3.947 1.00 95.62 185 VAL A O 1
ATOM 1429 N N . ILE A 1 186 ? 6.892 0.472 2.698 1.00 93.62 186 ILE A N 1
ATOM 1430 C CA . ILE A 1 186 ? 7.761 -0.155 3.691 1.00 93.62 186 ILE A CA 1
ATOM 1431 C C . ILE A 1 186 ? 8.960 0.762 3.883 1.00 93.62 186 ILE A C 1
ATOM 1433 O O . ILE A 1 186 ? 9.618 1.149 2.917 1.00 93.62 186 ILE A O 1
ATOM 1437 N N . VAL A 1 187 ? 9.221 1.098 5.142 1.00 89.62 187 VAL A N 1
ATOM 1438 C CA . VAL A 1 187 ? 10.392 1.856 5.580 1.00 89.62 187 VAL A CA 1
ATOM 1439 C C . VAL A 1 187 ? 11.140 0.958 6.558 1.00 89.62 187 VAL A C 1
ATOM 1441 O O . VAL A 1 187 ? 10.662 0.719 7.666 1.00 89.62 187 VAL A O 1
ATOM 1444 N N . GLU A 1 188 ? 12.263 0.389 6.127 1.00 84.56 188 GLU A N 1
ATOM 1445 C CA . GLU A 1 188 ? 13.112 -0.449 6.973 1.00 84.56 188 GLU A CA 1
ATOM 1446 C C . GLU A 1 188 ? 14.078 0.397 7.804 1.00 84.56 188 GLU A C 1
ATOM 1448 O O . GLU A 1 188 ? 14.631 1.391 7.332 1.00 84.56 188 GLU A O 1
ATOM 1453 N N . GLU A 1 189 ? 14.380 -0.073 9.013 1.00 74.06 189 GLU A N 1
ATOM 1454 C CA . GLU A 1 189 ? 15.373 0.545 9.901 1.00 74.06 189 GLU A CA 1
ATOM 1455 C C . GLU A 1 189 ? 16.762 0.614 9.259 1.00 74.06 189 GLU A C 1
ATOM 1457 O O . GLU A 1 189 ? 17.480 1.587 9.450 1.00 74.06 189 GLU A O 1
ATOM 1462 N N . LYS A 1 190 ? 17.119 -0.386 8.440 1.00 74.12 190 LYS A N 1
ATOM 1463 C CA . LYS A 1 190 ? 18.387 -0.433 7.694 1.00 74.12 190 LYS A CA 1
ATOM 1464 C C . LYS A 1 190 ? 18.407 0.469 6.454 1.00 74.12 190 LYS A C 1
ATOM 1466 O O . LYS A 1 190 ? 19.440 0.559 5.800 1.00 74.12 190 LYS A O 1
ATOM 1471 N N . GLY A 1 191 ? 17.298 1.138 6.133 1.00 77.06 191 GLY A N 1
ATOM 1472 C CA . GLY A 1 191 ? 17.216 2.098 5.033 1.00 77.06 191 GLY A CA 1
ATOM 1473 C C . GLY A 1 191 ? 16.507 1.659 3.773 1.00 77.06 191 GLY A C 1
ATOM 1474 O O . GLY A 1 191 ? 16.397 2.464 2.854 1.00 77.06 191 GLY A O 1
ATOM 1475 N N . GLY A 1 192 ? 16.013 0.426 3.713 1.00 84.94 192 GLY A N 1
ATOM 1476 C CA . GLY A 1 192 ? 15.190 -0.016 2.595 1.00 84.94 192 GLY A CA 1
ATOM 1477 C C . GLY A 1 192 ? 13.898 0.799 2.509 1.00 84.94 192 GLY A C 1
ATOM 1478 O O . GLY A 1 192 ? 13.109 0.823 3.455 1.00 84.94 192 GLY A O 1
ATOM 1479 N N . LEU A 1 193 ? 13.685 1.461 1.372 1.00 89.44 193 LEU A N 1
ATOM 1480 C CA . LEU A 1 193 ? 12.468 2.205 1.057 1.00 89.44 193 LEU A CA 1
ATOM 1481 C C . LEU A 1 193 ? 11.755 1.526 -0.110 1.00 89.44 193 LEU A C 1
ATOM 1483 O O . LEU A 1 193 ? 12.313 1.413 -1.207 1.00 89.44 193 LEU A O 1
ATOM 1487 N N . TYR A 1 194 ? 10.516 1.098 0.123 1.00 93.19 194 TYR A N 1
ATOM 1488 C CA . TYR A 1 194 ? 9.736 0.358 -0.864 1.00 93.19 194 TYR A CA 1
ATOM 1489 C C . TYR A 1 194 ? 8.359 0.980 -1.042 1.00 93.19 194 TYR A C 1
ATOM 1491 O O . TYR A 1 194 ? 7.617 1.164 -0.074 1.00 93.19 194 TYR A O 1
ATOM 1499 N N . ILE A 1 195 ? 8.006 1.252 -2.295 1.00 94.75 195 ILE A N 1
ATOM 1500 C CA . ILE A 1 195 ? 6.638 1.578 -2.698 1.00 94.75 195 ILE A CA 1
ATOM 1501 C C . ILE A 1 195 ? 6.036 0.303 -3.280 1.00 94.75 195 ILE A C 1
ATOM 1503 O O . ILE A 1 195 ? 6.570 -0.253 -4.242 1.00 94.75 195 ILE A O 1
ATOM 1507 N N . VAL A 1 196 ? 4.952 -0.177 -2.672 1.00 96.75 196 VAL A N 1
ATOM 1508 C CA . VAL A 1 196 ? 4.270 -1.409 -3.073 1.00 96.75 196 VAL A CA 1
ATOM 1509 C C . VAL A 1 196 ? 2.954 -1.045 -3.743 1.00 96.75 196 VAL A C 1
ATOM 1511 O O . VAL A 1 196 ? 2.067 -0.461 -3.116 1.00 96.75 196 VAL A O 1
ATOM 1514 N N . THR A 1 197 ? 2.811 -1.410 -5.010 1.00 96.62 197 THR A N 1
ATOM 1515 C CA . THR A 1 197 ? 1.622 -1.144 -5.823 1.00 96.62 197 THR A CA 1
ATOM 1516 C C . THR A 1 197 ? 1.030 -2.441 -6.354 1.00 96.62 197 THR A C 1
ATOM 1518 O O . THR A 1 197 ? 1.633 -3.517 -6.262 1.00 96.62 197 THR A O 1
ATOM 1521 N N . GLU A 1 198 ? -0.155 -2.351 -6.950 1.00 95.69 198 GLU A N 1
ATOM 1522 C CA . GLU A 1 198 ? -0.694 -3.467 -7.720 1.00 95.69 198 GLU A CA 1
ATOM 1523 C C . GLU A 1 198 ? 0.246 -3.890 -8.861 1.00 95.69 198 GLU A C 1
ATOM 1525 O O . GLU A 1 198 ? 1.038 -3.100 -9.388 1.00 95.69 198 GLU A O 1
ATOM 1530 N N . TYR A 1 199 ? 0.184 -5.174 -9.216 1.00 97.06 199 TYR A N 1
ATOM 1531 C CA . TYR A 1 199 ? 1.011 -5.750 -10.266 1.00 97.06 199 TYR A CA 1
ATOM 1532 C C . TYR A 1 199 ? 0.311 -5.708 -11.629 1.00 97.06 199 TYR A C 1
ATOM 1534 O O . TYR A 1 199 ? -0.704 -6.370 -11.849 1.00 97.06 199 TYR A O 1
ATOM 1542 N N . MET A 1 200 ? 0.932 -5.018 -12.587 1.00 95.94 200 MET A N 1
ATOM 1543 C CA . MET A 1 200 ? 0.461 -4.938 -13.970 1.00 95.94 200 MET A CA 1
ATOM 1544 C C . MET A 1 200 ? 1.086 -6.048 -14.824 1.00 95.94 200 MET A C 1
ATOM 1546 O O . MET A 1 200 ? 2.158 -5.887 -15.406 1.00 95.94 200 MET A O 1
ATOM 1550 N N . ALA A 1 201 ? 0.398 -7.189 -14.934 1.00 95.06 201 ALA A N 1
ATOM 1551 C CA . ALA A 1 201 ? 0.927 -8.407 -15.567 1.00 95.06 201 ALA A CA 1
ATOM 1552 C C . ALA A 1 201 ? 1.346 -8.269 -17.044 1.00 95.06 201 ALA A C 1
ATOM 1554 O O . ALA A 1 201 ? 2.099 -9.097 -17.551 1.00 95.06 201 ALA A O 1
ATOM 1555 N N . LYS A 1 202 ? 0.849 -7.244 -17.742 1.00 94.44 202 LYS A N 1
ATOM 1556 C CA . LYS A 1 202 ? 1.135 -6.983 -19.161 1.00 94.44 202 LYS A CA 1
ATOM 1557 C C . LYS A 1 202 ? 2.245 -5.949 -19.386 1.00 94.44 202 LYS A C 1
ATOM 1559 O O . LYS A 1 202 ? 2.531 -5.636 -20.537 1.00 94.44 202 LYS A O 1
ATOM 1564 N N . GLY A 1 203 ? 2.874 -5.459 -18.317 1.00 92.25 203 GLY A N 1
ATOM 1565 C CA . GLY A 1 203 ? 3.959 -4.486 -18.401 1.00 92.25 203 GLY A CA 1
ATOM 1566 C C . GLY A 1 203 ? 3.499 -3.113 -18.891 1.00 92.25 203 GLY A C 1
ATOM 1567 O O . GLY A 1 203 ? 2.342 -2.729 -18.712 1.00 92.25 203 GLY A O 1
ATOM 1568 N N . SER A 1 204 ? 4.430 -2.365 -19.484 1.00 91.94 204 SER A N 1
ATOM 1569 C CA . SER A 1 204 ? 4.163 -1.024 -20.002 1.00 91.94 204 SER A CA 1
ATOM 1570 C C . SER A 1 204 ? 3.278 -1.069 -21.252 1.00 91.94 204 SER A C 1
ATOM 1572 O O . SER A 1 204 ? 3.333 -2.015 -22.043 1.00 91.94 204 SER A O 1
ATOM 1574 N N . LEU A 1 205 ? 2.495 -0.009 -21.478 1.00 92.88 205 LEU A N 1
ATOM 1575 C CA . LEU A 1 205 ? 1.702 0.114 -22.703 1.00 92.88 205 LEU A CA 1
ATOM 1576 C C . LEU A 1 205 ? 2.601 0.087 -23.951 1.00 92.88 205 LEU A C 1
ATOM 1578 O O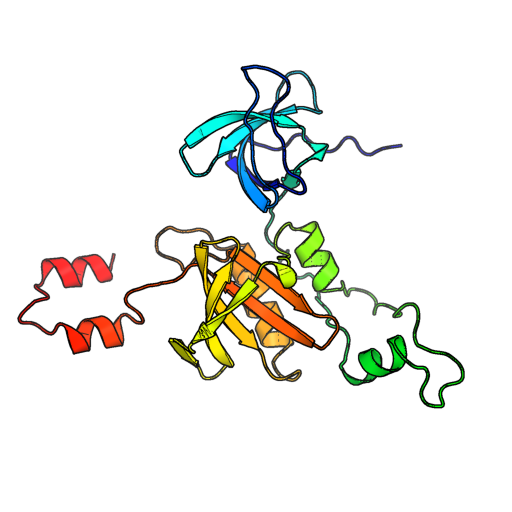 . LEU A 1 205 ? 2.243 -0.532 -24.948 1.00 92.88 205 LEU A O 1
ATOM 1582 N N . VAL A 1 206 ? 3.793 0.686 -23.884 1.00 92.94 206 VAL A N 1
ATOM 1583 C CA . VAL A 1 206 ? 4.762 0.701 -24.992 1.00 92.94 206 VAL A CA 1
ATOM 1584 C C . VAL A 1 206 ? 5.168 -0.720 -25.391 1.00 92.94 206 VAL A C 1
ATOM 1586 O O . VAL A 1 206 ? 5.108 -1.068 -26.572 1.00 92.94 206 VAL A O 1
ATOM 1589 N N . ASP A 1 207 ? 5.534 -1.559 -24.422 1.00 91.81 207 ASP A N 1
ATOM 1590 C CA . ASP A 1 207 ? 5.946 -2.942 -24.687 1.00 91.81 207 ASP A CA 1
ATOM 1591 C C . ASP A 1 207 ? 4.764 -3.802 -25.146 1.00 91.81 207 ASP A C 1
ATOM 1593 O O . ASP A 1 207 ? 4.897 -4.646 -26.041 1.00 91.81 207 ASP A O 1
ATOM 1597 N N . TYR A 1 208 ? 3.575 -3.554 -24.590 1.00 94.88 208 TYR A N 1
ATOM 1598 C CA . TYR A 1 208 ? 2.352 -4.233 -25.002 1.00 94.88 208 TYR A CA 1
ATOM 1599 C C . TYR A 1 208 ? 1.995 -3.940 -26.466 1.00 94.88 208 TYR A C 1
ATOM 1601 O O . TYR A 1 208 ? 1.713 -4.863 -27.233 1.00 94.88 208 TYR A O 1
ATOM 1609 N N . LEU A 1 209 ? 2.067 -2.672 -26.883 1.00 95.31 209 LEU A N 1
ATOM 1610 C CA . LEU A 1 209 ? 1.810 -2.261 -28.265 1.00 95.31 209 LEU A CA 1
ATOM 1611 C C . LEU A 1 209 ? 2.843 -2.860 -29.231 1.00 95.31 209 LEU A C 1
ATOM 1613 O O . LEU A 1 209 ? 2.467 -3.406 -30.270 1.00 95.31 209 LEU A O 1
ATOM 1617 N N . ARG A 1 210 ? 4.136 -2.813 -28.874 1.00 94.69 210 ARG A N 1
ATOM 1618 C CA . ARG A 1 210 ? 5.233 -3.354 -29.699 1.00 94.69 210 ARG A CA 1
ATOM 1619 C C . ARG A 1 210 ? 5.145 -4.867 -29.889 1.00 94.69 210 ARG A C 1
ATOM 1621 O O . ARG A 1 210 ? 5.355 -5.347 -30.996 1.00 94.69 210 ARG A O 1
ATOM 1628 N N . SER A 1 211 ? 4.830 -5.611 -28.830 1.00 94.31 211 SER A N 1
ATOM 1629 C CA . SER A 1 211 ? 4.792 -7.082 -28.865 1.00 94.31 211 SER A CA 1
ATOM 1630 C C . SER A 1 211 ? 3.569 -7.658 -29.583 1.00 94.31 211 SER A C 1
ATOM 1632 O O . SER A 1 211 ? 3.639 -8.769 -30.106 1.00 94.31 211 SER A O 1
ATOM 1634 N N . ARG A 1 212 ? 2.440 -6.937 -29.609 1.00 95.38 212 ARG A N 1
ATOM 1635 C CA . ARG A 1 212 ? 1.201 -7.394 -30.265 1.00 95.38 212 ARG A CA 1
ATOM 1636 C C . ARG A 1 212 ? 1.060 -6.886 -31.696 1.00 95.38 212 ARG A C 1
ATOM 1638 O O . ARG A 1 212 ? 0.613 -7.640 -32.556 1.00 95.38 212 ARG A O 1
ATOM 1645 N N . GLY A 1 213 ? 1.446 -5.636 -31.948 1.00 92.12 213 GLY A N 1
ATOM 1646 C CA . GLY A 1 213 ? 1.377 -5.015 -33.267 1.00 92.12 213 GLY A CA 1
ATOM 1647 C C . GLY A 1 213 ? -0.042 -4.865 -33.835 1.00 92.12 213 GLY A C 1
ATOM 1648 O O . GLY A 1 213 ? -1.048 -5.271 -33.250 1.00 92.12 213 GLY A O 1
ATOM 1649 N N . ARG A 1 214 ? -0.117 -4.269 -35.029 1.00 93.50 214 ARG A N 1
ATOM 1650 C CA . ARG A 1 214 ? -1.378 -3.939 -35.723 1.00 93.50 214 ARG A CA 1
ATOM 1651 C C . ARG A 1 214 ? -2.186 -5.145 -36.214 1.00 93.50 214 ARG A C 1
ATOM 1653 O O . ARG A 1 214 ? -3.349 -4.992 -36.553 1.00 93.50 214 ARG A O 1
ATOM 1660 N N . SER A 1 215 ? -1.571 -6.326 -36.300 1.00 91.75 215 SER A N 1
ATOM 1661 C CA . SER A 1 215 ? -2.260 -7.561 -36.703 1.00 91.75 215 SER A CA 1
ATOM 1662 C C . SER A 1 215 ? -3.190 -8.093 -35.613 1.00 91.75 215 SER A C 1
ATOM 1664 O O . SER A 1 215 ? -4.123 -8.827 -35.918 1.00 91.75 215 SER A O 1
ATOM 1666 N N . VAL A 1 216 ? -2.942 -7.721 -34.353 1.00 94.69 216 VAL A N 1
ATOM 1667 C CA . VAL A 1 216 ? -3.745 -8.130 -33.191 1.00 94.69 216 VAL A CA 1
ATOM 1668 C C . VAL A 1 216 ? -4.541 -6.954 -32.622 1.00 94.69 216 VAL A C 1
ATOM 1670 O O . VAL A 1 216 ? -5.660 -7.135 -32.149 1.00 94.69 216 VAL A O 1
ATOM 1673 N N . LEU A 1 217 ? -3.976 -5.743 -32.652 1.00 95.12 217 LEU A N 1
ATOM 1674 C CA . LEU A 1 217 ? -4.582 -4.547 -32.066 1.00 95.12 217 LEU A CA 1
ATOM 1675 C C . LEU A 1 217 ? -5.280 -3.698 -33.138 1.00 95.12 217 LEU A C 1
ATOM 1677 O O . LEU A 1 217 ? -4.630 -2.939 -33.856 1.00 95.12 217 LEU A O 1
ATOM 1681 N N . GLY A 1 218 ? -6.606 -3.821 -33.229 1.00 94.19 218 GLY A N 1
ATOM 1682 C CA . GLY A 1 218 ? -7.451 -2.987 -34.094 1.00 94.19 218 GLY A CA 1
ATOM 1683 C C . GLY A 1 218 ? -7.778 -1.606 -33.503 1.00 94.19 218 GLY A C 1
ATOM 1684 O O . GLY A 1 218 ? -7.488 -1.332 -32.336 1.00 94.19 218 GLY A O 1
ATOM 1685 N N . GLY A 1 219 ? -8.432 -0.752 -34.301 1.00 94.94 219 GLY A N 1
ATOM 1686 C CA . GLY A 1 219 ? -8.760 0.638 -33.939 1.00 94.94 219 GLY A CA 1
ATOM 1687 C C . GLY A 1 219 ? -9.548 0.779 -32.632 1.00 94.94 219 GLY A C 1
ATOM 1688 O O . GLY A 1 219 ? -9.156 1.560 -31.768 1.00 94.94 219 GLY A O 1
ATOM 1689 N N . ASP A 1 220 ? -10.577 -0.047 -32.428 1.00 94.38 220 ASP A N 1
ATOM 1690 C CA . ASP A 1 220 ? -11.393 -0.022 -31.204 1.00 94.38 220 ASP A CA 1
ATOM 1691 C C . ASP A 1 220 ? -10.581 -0.314 -29.935 1.00 94.38 220 ASP A C 1
ATOM 1693 O O . ASP A 1 220 ? -10.840 0.249 -28.871 1.00 94.38 220 ASP A O 1
ATOM 1697 N N . CYS A 1 221 ? -9.582 -1.198 -30.028 1.00 93.94 221 CYS A N 1
ATOM 1698 C CA . CYS A 1 221 ? -8.712 -1.510 -28.896 1.00 93.94 221 CYS A CA 1
ATOM 1699 C C . CYS A 1 221 ? -7.812 -0.322 -28.550 1.00 93.94 221 CYS A C 1
ATOM 1701 O O . CYS A 1 221 ? -7.602 -0.040 -27.373 1.00 93.94 221 CYS A O 1
ATOM 1703 N N . LEU A 1 222 ? -7.290 0.375 -29.563 1.00 94.31 222 LEU A N 1
ATOM 1704 C CA . LEU A 1 222 ? -6.438 1.546 -29.359 1.00 94.31 222 LEU A CA 1
ATOM 1705 C C . LEU A 1 222 ? -7.233 2.707 -28.759 1.00 94.31 222 LEU A C 1
ATOM 1707 O O . LEU A 1 222 ? -6.748 3.356 -27.836 1.00 94.31 222 LEU A O 1
ATOM 1711 N N . LEU A 1 223 ? -8.472 2.911 -29.215 1.00 94.00 223 LEU A N 1
ATOM 1712 C CA . LEU A 1 223 ? -9.357 3.933 -28.660 1.00 94.00 223 LEU A CA 1
ATOM 1713 C C . LEU A 1 223 ? -9.650 3.672 -27.175 1.00 94.00 223 LEU A C 1
ATOM 1715 O O . LEU A 1 223 ? -9.578 4.591 -26.365 1.00 94.00 223 LEU A O 1
ATOM 1719 N N . LYS A 1 224 ? -9.875 2.411 -26.784 1.00 93.81 224 LYS A N 1
ATOM 1720 C CA . LYS A 1 224 ? -10.071 2.031 -25.374 1.00 93.81 224 LYS A CA 1
ATOM 1721 C C . LYS A 1 224 ? -8.863 2.291 -24.472 1.00 93.81 224 LYS A C 1
ATOM 1723 O O . LYS A 1 224 ? -9.060 2.421 -23.275 1.00 93.81 224 LYS A O 1
ATOM 1728 N N . PHE A 1 225 ? -7.638 2.355 -24.998 1.00 92.00 225 PHE A N 1
ATOM 1729 C CA . PHE A 1 225 ? -6.468 2.730 -24.189 1.00 92.00 225 PHE A CA 1
ATOM 1730 C C . PHE A 1 225 ? -6.357 4.242 -23.953 1.00 92.00 225 PHE A C 1
ATOM 1732 O O . PHE A 1 225 ? -5.581 4.655 -23.096 1.00 92.00 225 PHE A O 1
ATOM 1739 N N . SER A 1 226 ? -7.092 5.055 -24.717 1.00 82.81 226 SER A N 1
ATOM 1740 C CA . SER A 1 226 ? -7.084 6.520 -24.602 1.00 82.81 226 SER A CA 1
ATOM 1741 C C . SER A 1 226 ? -8.191 7.093 -23.707 1.00 82.81 226 SER A C 1
ATOM 1743 O O . SER A 1 226 ? -8.168 8.290 -23.427 1.00 82.81 226 SER A O 1
ATOM 1745 N N . LEU A 1 227 ? -9.144 6.252 -23.292 1.00 68.12 227 LEU A N 1
ATOM 1746 C CA . LEU A 1 227 ? -10.314 6.586 -22.470 1.00 68.12 227 LEU A CA 1
ATOM 1747 C C . LEU A 1 227 ? -10.093 6.149 -21.015 1.00 68.12 227 LEU A C 1
ATOM 1749 O O . LEU A 1 227 ? -10.523 6.888 -20.104 1.00 68.12 227 LEU A O 1
#

Foldseek 3Di:
DPDPDPQDDFQWKKFFCAFDPDPDPQADTDHGGFIWTFHAQDPDSQKTWIAGPVGDIGIDGPVRIATAAFQDDQAAEDEDDQVLLVQQVPVVPPPHGDPDDDDDPSHDHPQVSQVNNSFEDDPVQKDWDAFPDQDPQATWTWIAHNNATKIKGKRDDPVCVVVLSVVQNVLSHDDDPPDFHFSHWYQDSNGTTITITHDDPCPDPVVNCVVQDPVRDDPVNVVVVVD

InterPro domains:
  IPR000719 Protein kinase domain [PS50011] (126-227)
  IPR001245 Serine-threonine/tyrosine-protein kinase, catalytic domain [PF07714] (126-216)
  IPR001452 SH3 domain [PF00018] (15-62)
  IPR001452 SH3 domain [PR00452] (12-22)
  IPR001452 SH3 domain [PR00452] (26-41)
  IPR001452 SH3 domain [PR00452] (44-53)
  IPR001452 SH3 domain [PR00452] (56-68)
  IPR001452 SH3 domain [PS50002] (9-70)
  IPR001452 SH3 domain [SM00326] (12-69)
  IPR011009 Protein kinase-like domain superfamily [SSF56112] (111-217)
  IPR017441 Protein kinase, ATP binding site [PS00107] (132-153)
  IPR020635 Tyrosine-protein kinase, catalytic domain [SM00219] (126-227)
  IPR036028 SH3-like domain superfamily [SSF50044] (8-71)
  IPR050198 Non-receptor tyrosine kinases involved in cell signaling [PTHR24418] (80-216)

Sequence (227 aa):
MSAIQAAWPSGTECIAKYNFHGTAEQDLPFCKGDVLTIVAVTKDPNWYKAKNKVGREGIIPANYVQKREGVKAGTKLSLMPPEQRHYTTDADGLCTRLIKPKVMEGTVAAQDEFYRSGWALNMKELKLLQTIGKGEFGDVMLGDYRGNKVAVKCIKNDATAQAFLAEASVMTQLRHNNLVQLLGVIVEEKGGLYIVTEYMAKGSLVDYLRSRGRSVLGGDCLLKFSL

Radius of gyration: 20.94 Å; chains: 1; bounding box: 59×36×65 Å

pLDDT: mean 88.37, std 10.92, range [30.2, 98.0]